Protein AF-A0A075KD40-F1 (afdb_monomer)

Mean predicted aligned error: 9.72 Å

pLDDT: mean 84.44, std 9.21, range [42.12, 94.69]

Sequence (183 aa):
MLVIFTGIGWLSGKLMPGTSSAFYMEIPPLRLPKLSNVFHKAFIRMWWYFVEILPVFLITSFIMWCGDRYGVLSYIISQLEPIMVLLGLPIETAQPFLLGFFRRDYGAAGLYEMCATNRLSKEQLLIASTTLTLFVPCVAQVAVMIKERGVFISMLMLLTIIFLAFIGGFVLSHLLYYWSISL

Secondary structure (DSSP, 8-state):
-HHHHHHHHHHHHHHS--PPP---------PPPPHHHHHHHHHHHHHHHHHHHHHHHHHHHHHHHHHHHTTHHHHHHHHHHHHHHHTT--GGGHHHHHHHHHBHHHHHHHHHHHHHTT-S-HHHHHHHHHHHHHS--BHHHHHHHHHHH-HHHHHHHHHHHHHHHHHHHHHHHHHHHHHHTT-

Radius of gyration: 21.49 Å; Cα contacts (8 Å, |Δi|>4): 115; chains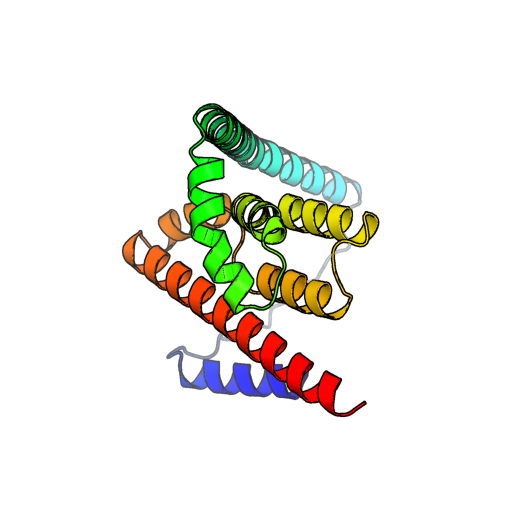: 1; bounding box: 58×42×53 Å

Solvent-accessible surface area (backbone atoms only — not comparable to full-atom values): 10078 Å² total; per-residue (Å²): 108,69,70,57,53,53,50,51,49,54,51,50,63,71,72,48,92,68,80,78,74,78,76,77,80,77,71,73,85,84,69,85,80,55,67,69,60,51,53,54,53,49,48,53,52,50,51,54,48,47,68,59,47,49,58,56,50,51,53,52,52,50,50,50,53,51,32,51,75,71,43,52,48,58,56,52,31,62,68,37,25,66,58,31,47,72,42,69,37,62,58,75,54,23,52,23,53,55,44,13,39,60,36,45,69,51,15,54,49,42,50,50,53,36,48,74,68,67,74,48,53,75,66,44,47,52,37,51,52,52,25,60,65,53,30,82,48,25,57,68,58,52,54,50,38,31,72,75,60,34,63,69,56,35,51,53,51,51,53,51,34,50,51,51,16,50,50,52,23,35,53,48,36,53,52,50,54,59,55,63,73,75,110

Structure (mmCIF, N/CA/C/O backbone):
data_AF-A0A075KD40-F1
#
_entry.id   AF-A0A075KD40-F1
#
loop_
_atom_site.group_PDB
_atom_site.id
_atom_site.type_symbol
_atom_site.label_atom_id
_atom_site.label_alt_id
_atom_site.label_comp_id
_atom_site.label_asym_id
_atom_site.label_entity_id
_atom_site.label_seq_id
_atom_site.pdbx_PDB_ins_code
_atom_site.Cartn_x
_atom_site.Cartn_y
_atom_site.Cartn_z
_atom_site.occupancy
_atom_site.B_iso_or_equiv
_atom_site.auth_seq_id
_atom_site.auth_comp_id
_atom_site.auth_asym_id
_atom_site.auth_atom_id
_atom_site.pdbx_PDB_model_num
ATOM 1 N N . MET A 1 1 ? -23.857 -9.945 -11.119 1.00 57.38 1 MET A N 1
ATOM 2 C CA . MET A 1 1 ? -23.893 -9.792 -9.645 1.00 57.38 1 MET A CA 1
ATOM 3 C C . MET A 1 1 ? -24.765 -10.834 -8.951 1.00 57.38 1 MET A C 1
ATOM 5 O O . MET A 1 1 ? -24.226 -11.530 -8.107 1.00 57.38 1 MET A O 1
ATOM 9 N N . LEU A 1 2 ? -26.047 -11.003 -9.309 1.00 74.38 2 LEU A N 1
ATOM 10 C CA . LEU A 1 2 ? -26.934 -11.991 -8.661 1.00 74.38 2 LEU A CA 1
ATOM 11 C C . LEU A 1 2 ? -26.372 -13.420 -8.671 1.00 74.38 2 LEU A C 1
ATOM 13 O O . LEU A 1 2 ? -26.219 -13.993 -7.606 1.00 74.38 2 LEU A O 1
ATOM 17 N N . VAL A 1 3 ? -25.964 -13.934 -9.838 1.00 82.00 3 VAL A N 1
ATOM 18 C CA . VAL A 1 3 ? -25.387 -15.290 -9.997 1.00 82.00 3 VAL A CA 1
ATOM 19 C C . VAL A 1 3 ? -24.147 -15.514 -9.126 1.00 82.00 3 VAL A C 1
ATOM 21 O O . VAL A 1 3 ? -23.948 -16.594 -8.581 1.00 82.00 3 VAL A O 1
ATOM 24 N N . ILE A 1 4 ? -23.322 -14.477 -8.972 1.00 79.25 4 ILE A N 1
ATOM 25 C CA . ILE A 1 4 ? -22.091 -14.539 -8.180 1.00 79.25 4 ILE A CA 1
ATOM 26 C C . ILE A 1 4 ? -22.445 -14.643 -6.693 1.00 79.25 4 ILE A C 1
ATOM 28 O O . ILE A 1 4 ? -21.910 -15.495 -5.990 1.00 79.25 4 ILE A O 1
ATOM 32 N N . PHE A 1 5 ? -23.393 -13.825 -6.225 1.00 79.38 5 PHE A N 1
ATOM 33 C CA . PHE A 1 5 ? -23.842 -13.855 -4.835 1.00 79.38 5 PHE A CA 1
ATOM 34 C C . PHE A 1 5 ? -24.579 -15.147 -4.475 1.00 79.38 5 PHE A C 1
ATOM 36 O O . PHE A 1 5 ? -24.300 -15.713 -3.420 1.00 79.38 5 PHE A O 1
ATOM 43 N N . THR A 1 6 ? -25.467 -15.661 -5.334 1.00 84.00 6 THR A N 1
ATOM 44 C CA . THR A 1 6 ? -26.130 -16.950 -5.074 1.00 84.00 6 THR A CA 1
ATOM 45 C C . THR A 1 6 ? -25.162 -18.122 -5.164 1.00 84.00 6 THR A C 1
ATOM 47 O O . THR A 1 6 ? -25.231 -19.014 -4.323 1.00 84.00 6 THR A O 1
ATOM 50 N N . GLY A 1 7 ? -24.230 -18.112 -6.120 1.00 87.94 7 GLY A N 1
ATOM 51 C CA . GLY A 1 7 ? -23.222 -19.163 -6.261 1.00 87.94 7 GLY A CA 1
ATOM 52 C C . GLY A 1 7 ? -22.290 -19.247 -5.051 1.00 87.94 7 GLY A C 1
ATOM 53 O O . GLY A 1 7 ? -22.136 -20.315 -4.459 1.00 87.94 7 GLY A O 1
ATOM 54 N N . ILE A 1 8 ? -21.718 -18.113 -4.635 1.00 83.12 8 ILE A N 1
ATOM 55 C CA . ILE A 1 8 ? -20.828 -18.048 -3.466 1.00 83.12 8 ILE A CA 1
ATOM 56 C C . ILE A 1 8 ? -21.602 -18.330 -2.175 1.00 83.12 8 ILE A C 1
ATOM 58 O O . ILE A 1 8 ? -21.098 -19.050 -1.318 1.00 83.12 8 ILE A O 1
ATOM 62 N N . GLY A 1 9 ? -22.833 -17.824 -2.042 1.00 80.62 9 GLY A N 1
ATOM 63 C CA . GLY A 1 9 ? -23.686 -18.090 -0.881 1.00 80.62 9 GLY A CA 1
ATOM 64 C C . GLY A 1 9 ? -24.019 -19.575 -0.722 1.00 80.62 9 GLY A C 1
ATOM 65 O O . GLY A 1 9 ? -23.903 -20.119 0.375 1.00 80.62 9 GLY A O 1
ATOM 66 N N . TRP A 1 10 ? -24.355 -20.257 -1.821 1.00 84.56 10 TRP A N 1
ATOM 67 C CA . TRP A 1 10 ? -24.615 -21.698 -1.817 1.00 84.56 10 TRP A CA 1
ATOM 68 C C . TRP A 1 10 ? -23.360 -22.511 -1.483 1.00 84.56 10 TRP A C 1
ATOM 70 O O . TRP A 1 10 ? -23.408 -23.424 -0.658 1.00 84.56 10 TRP A O 1
ATOM 80 N N . LEU A 1 11 ? -22.220 -22.148 -2.078 1.00 83.94 11 LEU A N 1
ATOM 81 C CA . LEU A 1 11 ? -20.950 -22.824 -1.833 1.00 83.94 11 LEU A CA 1
ATOM 82 C C . LEU A 1 11 ? -20.490 -22.637 -0.378 1.00 83.94 11 LEU A C 1
ATOM 84 O O . LEU A 1 11 ? -20.117 -23.602 0.285 1.00 83.94 11 LEU A O 1
ATOM 88 N N . SER A 1 12 ? -20.588 -21.415 0.148 1.00 77.31 12 SER A N 1
ATOM 89 C CA . SER A 1 12 ? -20.237 -21.087 1.531 1.00 77.31 12 SER A CA 1
ATOM 90 C C . SER A 1 12 ? -21.127 -21.817 2.541 1.00 77.31 12 SER A C 1
ATOM 92 O O . SER A 1 12 ? -20.602 -22.364 3.509 1.00 77.31 12 SER A O 1
ATOM 94 N N . GLY A 1 13 ? -22.435 -21.921 2.280 1.00 78.75 13 GLY A N 1
ATOM 95 C CA . GLY A 1 13 ? -23.365 -22.683 3.122 1.00 78.75 13 GLY A CA 1
ATOM 96 C C . GLY A 1 13 ? -23.111 -24.194 3.130 1.00 78.75 13 GLY A C 1
ATOM 97 O O . GLY A 1 13 ? -23.487 -24.869 4.082 1.00 78.75 13 GLY A O 1
ATOM 98 N N . LYS A 1 14 ? -22.452 -24.734 2.096 1.00 78.31 14 LYS A N 1
ATOM 99 C CA . LYS A 1 14 ? -22.084 -26.156 2.021 1.00 78.31 14 LYS A CA 1
ATOM 100 C C . LYS A 1 14 ? -20.712 -26.458 2.635 1.00 78.31 14 LYS A C 1
ATOM 102 O O . LYS A 1 14 ? -20.506 -27.565 3.122 1.00 78.31 14 LYS A O 1
ATOM 107 N N . LEU A 1 15 ? -19.784 -25.497 2.600 1.00 81.88 15 LEU A N 1
ATOM 108 C CA . LEU A 1 15 ? -18.426 -25.630 3.147 1.00 81.88 15 LEU A CA 1
ATOM 109 C C . LEU A 1 15 ? -18.322 -25.282 4.638 1.00 81.88 15 LEU A C 1
ATOM 111 O O . LEU A 1 15 ? -17.468 -25.844 5.320 1.00 81.88 15 LEU A O 1
ATOM 115 N N . MET A 1 16 ? -19.151 -24.369 5.154 1.00 69.44 16 MET A N 1
ATOM 116 C CA . MET A 1 16 ? -19.153 -24.021 6.578 1.00 69.44 16 MET A CA 1
ATOM 117 C C . MET A 1 16 ? -20.176 -24.874 7.343 1.00 69.44 16 MET A C 1
ATOM 119 O O . MET A 1 16 ? -21.376 -24.700 7.132 1.00 69.44 16 MET A O 1
ATOM 123 N N . PRO A 1 17 ? -19.751 -25.759 8.265 1.00 55.03 17 PRO A N 1
ATOM 124 C CA . PRO A 1 17 ? -20.676 -26.434 9.163 1.00 55.03 17 PRO A CA 1
ATOM 125 C C . PRO A 1 17 ? -21.221 -25.413 10.170 1.00 55.03 17 PRO A C 1
ATOM 127 O O . PRO A 1 17 ? -20.513 -24.957 11.065 1.00 55.03 17 PRO A O 1
ATOM 130 N N . GLY A 1 18 ? -22.482 -25.025 10.005 1.00 64.31 18 GLY A N 1
ATOM 131 C CA . GLY A 1 18 ? -23.182 -24.120 10.909 1.00 64.31 18 GLY A CA 1
ATOM 132 C C . GLY A 1 18 ? -24.689 -24.287 10.767 1.00 64.31 18 GLY A C 1
ATOM 133 O O . GLY A 1 18 ? -25.210 -24.383 9.658 1.00 64.31 18 GLY A O 1
ATOM 134 N N . THR A 1 19 ? -25.405 -24.341 11.887 1.00 64.25 19 THR A N 1
ATOM 135 C CA . THR A 1 19 ? -26.870 -24.296 11.882 1.00 64.25 19 THR A CA 1
ATOM 136 C C . THR A 1 19 ? -27.318 -22.946 11.336 1.00 64.25 19 THR A C 1
ATOM 138 O O . THR A 1 19 ? -26.801 -21.913 11.770 1.00 64.25 19 THR A O 1
ATOM 141 N N . SER A 1 20 ? -28.281 -22.938 10.412 1.00 62.12 20 SER A N 1
ATOM 142 C CA . SER A 1 20 ? -28.941 -21.711 9.964 1.00 62.12 20 SER A CA 1
ATOM 143 C C . SER A 1 20 ? -29.350 -20.889 11.185 1.00 62.12 20 SER A C 1
ATOM 145 O O . SER A 1 20 ? -30.056 -21.400 12.056 1.00 62.12 20 SER A O 1
ATOM 147 N N . SER A 1 21 ? -28.863 -19.647 11.266 1.00 59.81 21 SER A N 1
ATOM 148 C CA . SER A 1 21 ? -29.250 -18.699 12.311 1.00 59.81 21 SER A CA 1
ATOM 149 C C . SER A 1 21 ? -30.773 -18.711 12.427 1.00 59.81 21 SER A C 1
ATOM 151 O O . SER A 1 21 ? -31.467 -18.481 11.436 1.00 59.81 21 SER A O 1
ATOM 153 N N . ALA A 1 22 ? -31.288 -19.013 13.624 1.00 61.69 22 ALA A N 1
ATOM 154 C CA . ALA A 1 22 ? -32.678 -18.737 13.938 1.00 61.69 22 ALA A CA 1
ATOM 155 C C . ALA A 1 22 ? -32.858 -17.237 13.715 1.00 61.69 22 ALA A C 1
ATOM 157 O O . ALA A 1 22 ? -32.274 -16.423 14.433 1.00 61.69 22 ALA A O 1
ATOM 158 N N . PHE A 1 23 ? -33.560 -16.883 12.642 1.00 59.22 23 PHE A N 1
ATOM 159 C CA . PHE A 1 23 ? -33.839 -15.501 12.314 1.00 59.22 23 PHE A CA 1
ATOM 160 C C . PHE A 1 23 ? -34.739 -14.993 13.437 1.00 59.22 23 PHE A C 1
ATOM 162 O O . PHE A 1 23 ? -35.926 -15.311 13.483 1.00 59.22 23 PHE A O 1
ATOM 169 N N . TYR A 1 24 ? -34.152 -14.286 14.403 1.00 56.94 24 TYR A N 1
ATOM 170 C CA . TYR A 1 24 ? -34.900 -13.605 15.448 1.00 56.94 24 TYR A CA 1
ATOM 171 C C . TYR A 1 24 ? -35.691 -12.493 14.755 1.00 56.94 24 TYR A C 1
ATOM 173 O O . TYR A 1 24 ? -35.207 -11.384 14.551 1.00 56.94 24 TYR A O 1
ATOM 181 N N . MET A 1 25 ? -36.903 -12.843 14.321 1.00 68.75 25 MET A N 1
ATOM 182 C CA . MET A 1 25 ? -37.849 -11.993 13.595 1.00 68.75 25 MET A CA 1
ATOM 183 C C . MET A 1 25 ? -38.548 -10.985 14.526 1.00 68.75 25 MET A C 1
ATOM 185 O O . MET A 1 25 ? -39.501 -10.321 14.137 1.00 68.75 25 MET A O 1
ATOM 189 N N . GLU A 1 26 ? -38.074 -10.848 15.760 1.00 67.56 26 GLU A N 1
ATOM 190 C CA . GLU A 1 26 ? -38.494 -9.822 16.708 1.00 67.56 26 GLU A CA 1
ATOM 191 C C . GLU A 1 26 ? -37.684 -8.549 16.414 1.00 67.56 26 GLU A C 1
ATOM 193 O O . GLU A 1 26 ? -36.769 -8.183 17.153 1.00 67.56 26 GLU A O 1
ATOM 198 N N . ILE A 1 27 ? -37.947 -7.892 15.278 1.00 70.88 27 ILE A N 1
ATOM 199 C CA . ILE A 1 27 ? -37.354 -6.577 15.002 1.00 70.88 27 ILE A CA 1
ATOM 200 C C . ILE A 1 27 ? -38.044 -5.572 15.934 1.00 70.88 27 ILE A C 1
ATOM 202 O O . ILE A 1 27 ? -39.245 -5.331 15.780 1.00 70.88 27 ILE A O 1
ATOM 206 N N . PRO A 1 28 ? -37.329 -4.960 16.898 1.00 72.00 28 PRO A N 1
ATOM 207 C CA . PRO A 1 28 ? -37.929 -3.955 17.760 1.00 72.00 28 PRO A CA 1
ATOM 208 C C . PRO A 1 28 ? -38.390 -2.762 16.908 1.00 72.00 28 PRO A C 1
ATOM 210 O O . PRO A 1 28 ? -37.720 -2.410 15.932 1.00 72.00 28 PRO A O 1
ATOM 213 N N . PRO A 1 29 ? -39.507 -2.100 17.259 1.00 75.44 29 PRO A N 1
ATOM 214 C CA . PRO A 1 29 ? -40.032 -0.990 16.473 1.00 75.44 29 PRO A CA 1
ATOM 215 C C . PRO A 1 29 ? -38.979 0.121 16.338 1.00 75.44 29 PRO A C 1
ATOM 217 O O . PRO A 1 29 ? -38.566 0.726 17.334 1.00 75.44 29 PRO A O 1
ATOM 220 N N . LEU A 1 30 ? -38.543 0.398 15.102 1.00 73.00 30 LEU A N 1
ATOM 221 C CA . LEU A 1 30 ? -37.615 1.489 14.804 1.00 73.00 30 LEU A CA 1
ATOM 222 C C . LEU A 1 30 ? -38.305 2.832 15.074 1.00 73.00 30 LEU A C 1
ATOM 224 O O . LEU A 1 30 ? -39.119 3.312 14.290 1.00 73.00 30 LEU A O 1
ATOM 228 N N . ARG A 1 31 ? -37.973 3.453 16.206 1.00 81.69 31 ARG A N 1
ATOM 229 C CA . ARG A 1 31 ? -38.401 4.819 16.535 1.00 81.69 31 ARG A CA 1
ATOM 230 C C . ARG A 1 31 ? -37.576 5.825 15.732 1.00 81.69 31 ARG A C 1
ATOM 232 O O . ARG A 1 31 ? -36.365 5.652 15.592 1.00 81.69 31 ARG A O 1
ATOM 239 N N . LEU A 1 32 ? -38.213 6.901 15.264 1.00 81.75 32 LEU A N 1
ATOM 240 C CA . LEU A 1 32 ? -37.518 7.984 14.564 1.00 81.75 32 LEU A CA 1
ATOM 241 C C . LEU A 1 32 ? -36.408 8.574 15.457 1.00 81.75 32 LEU A C 1
ATOM 243 O O . LEU A 1 32 ? -36.664 8.916 16.620 1.00 81.75 32 LEU A O 1
ATOM 247 N N . PRO A 1 33 ? -35.167 8.679 14.953 1.00 82.69 33 PRO A N 1
ATOM 248 C CA . PRO A 1 33 ? -34.049 9.144 15.754 1.00 82.69 33 PRO A CA 1
ATOM 249 C C . PRO A 1 33 ? -34.156 10.652 16.013 1.00 82.69 33 PRO A C 1
ATOM 251 O O . PRO A 1 33 ? -34.370 11.447 15.102 1.00 82.69 33 PRO A O 1
ATOM 254 N N . LYS A 1 34 ? -33.950 11.070 17.266 1.00 89.62 34 LYS A N 1
ATOM 255 C CA . LYS A 1 34 ? -33.805 12.493 17.610 1.00 89.62 34 LYS A CA 1
ATOM 256 C C . LYS A 1 34 ? -32.498 13.028 17.017 1.00 89.62 34 LYS A C 1
ATOM 258 O O . LYS A 1 34 ? -31.442 12.472 17.317 1.00 89.62 34 LYS A O 1
ATOM 263 N N . LEU A 1 35 ? -32.553 14.127 16.257 1.00 90.25 35 LEU A N 1
ATOM 264 C CA . LEU A 1 35 ? -31.383 14.750 15.610 1.00 90.25 35 LEU A CA 1
ATOM 265 C C . LEU A 1 35 ? -30.222 14.994 16.588 1.00 90.25 35 LEU A C 1
ATOM 267 O O . LEU A 1 35 ? -29.088 14.628 16.295 1.00 90.25 35 LEU A O 1
ATOM 271 N N . SER A 1 36 ? -30.510 15.50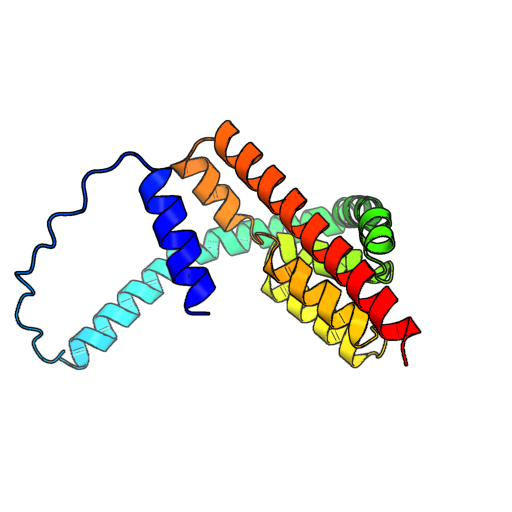8 17.788 1.00 89.06 36 SER A N 1
ATOM 272 C CA . SER A 1 36 ? -29.497 15.728 18.835 1.00 89.06 36 SER A CA 1
ATOM 273 C C . SER A 1 36 ? -28.747 14.442 19.218 1.00 89.06 36 SER A C 1
ATOM 275 O O . SER A 1 36 ? -27.518 14.428 19.292 1.00 89.06 36 SER A O 1
ATOM 277 N N . ASN A 1 37 ? -29.457 13.315 19.348 1.00 89.31 37 ASN A N 1
ATOM 278 C CA . ASN A 1 37 ? -28.827 12.029 19.647 1.00 89.31 37 ASN A CA 1
ATOM 279 C C . ASN A 1 37 ? -27.980 11.516 18.480 1.00 89.31 37 ASN A C 1
ATOM 281 O O . ASN A 1 37 ? -26.980 10.845 18.725 1.00 89.31 37 ASN A O 1
ATOM 285 N N . VAL A 1 38 ? -28.371 11.795 17.234 1.00 91.25 38 VAL A N 1
ATOM 286 C CA . VAL A 1 38 ? -27.584 11.414 16.053 1.00 91.25 38 VAL A CA 1
ATOM 287 C C . VAL A 1 38 ? -26.258 12.163 16.057 1.00 91.25 38 VAL A C 1
ATOM 289 O O . VAL A 1 38 ? -25.217 11.516 16.002 1.00 91.25 38 VAL A O 1
ATOM 292 N N . PHE A 1 39 ? -26.282 13.490 16.215 1.00 94.19 39 PHE A N 1
ATOM 293 C CA . PHE A 1 39 ? -25.063 14.300 16.269 1.00 94.19 39 PHE A CA 1
ATOM 294 C C . PHE A 1 39 ? -24.166 13.912 17.443 1.00 94.19 39 PHE A C 1
ATOM 296 O O . PHE A 1 39 ? -22.979 13.672 17.245 1.00 94.19 39 PHE A O 1
ATOM 303 N N . HIS A 1 40 ? -24.724 13.764 18.645 1.00 93.56 40 HIS A N 1
ATOM 304 C CA . HIS A 1 40 ? -23.943 13.399 19.825 1.00 93.56 40 HIS A CA 1
ATOM 305 C C . HIS A 1 40 ? -23.303 12.007 19.690 1.00 93.56 40 HIS A C 1
ATOM 307 O O . HIS A 1 40 ? -22.116 11.831 19.962 1.00 93.56 40 HIS A O 1
ATOM 313 N N . LYS A 1 41 ? -24.059 11.006 19.214 1.00 91.19 41 LYS A N 1
ATOM 314 C CA . LYS A 1 41 ? -23.520 9.655 18.991 1.00 91.19 41 LYS A CA 1
ATOM 315 C C . LYS A 1 41 ? -22.506 9.617 17.850 1.00 91.19 41 LYS A C 1
ATOM 317 O O . LYS A 1 41 ? -21.512 8.905 17.969 1.00 91.19 41 LYS A O 1
ATOM 322 N N . ALA A 1 42 ? -22.743 10.360 16.769 1.00 92.56 42 ALA A N 1
ATOM 323 C CA . ALA A 1 42 ? -21.801 10.472 15.662 1.00 92.56 42 ALA A CA 1
ATOM 324 C C . ALA A 1 42 ? -20.490 11.116 16.125 1.00 92.56 42 ALA A C 1
ATOM 326 O O . ALA A 1 42 ? -19.423 10.581 15.840 1.00 92.56 42 ALA A O 1
ATOM 327 N N . PHE A 1 43 ? -20.573 12.197 16.905 1.00 94.12 43 PHE A N 1
ATOM 328 C CA . PHE A 1 43 ? -19.408 12.899 17.429 1.00 94.12 43 PHE A CA 1
ATOM 329 C C . PHE A 1 43 ? -18.589 12.023 18.379 1.00 94.12 43 PHE A C 1
ATOM 331 O O . PHE A 1 43 ? -17.388 11.878 18.184 1.00 94.12 43 PHE A O 1
ATOM 338 N N . ILE A 1 44 ? -19.230 11.363 19.350 1.00 94.69 44 ILE A N 1
ATOM 339 C CA . ILE A 1 44 ? -18.533 10.453 20.273 1.00 94.69 44 ILE A CA 1
ATOM 340 C C . ILE A 1 44 ? -17.853 9.314 19.514 1.00 94.69 44 ILE A C 1
ATOM 342 O O . ILE A 1 44 ? -16.697 9.000 19.785 1.00 94.69 44 ILE A O 1
ATOM 346 N N . ARG A 1 45 ? -18.546 8.699 18.547 1.00 91.50 45 ARG A N 1
ATOM 347 C CA . ARG A 1 45 ? -17.965 7.619 17.739 1.00 91.50 45 ARG A CA 1
ATOM 348 C C . ARG A 1 45 ? -16.769 8.113 16.923 1.00 91.50 45 ARG A C 1
ATOM 350 O O . ARG A 1 45 ? -15.763 7.417 16.855 1.00 91.50 45 ARG A O 1
ATOM 357 N N . MET A 1 46 ? -16.871 9.303 16.333 1.00 93.06 46 MET A N 1
ATOM 358 C CA . MET A 1 46 ? -15.784 9.918 15.573 1.00 93.06 46 MET A CA 1
ATOM 359 C C . MET A 1 46 ? -14.591 10.247 16.474 1.00 93.06 46 MET A C 1
ATOM 361 O O . MET A 1 46 ? -13.462 9.943 16.109 1.00 93.06 46 MET A O 1
ATOM 365 N N . TRP A 1 47 ? -14.828 10.796 17.666 1.00 93.56 47 TRP A N 1
ATOM 366 C CA . TRP A 1 47 ? -13.775 11.100 18.633 1.00 93.56 47 TRP A CA 1
ATOM 367 C C . TRP A 1 47 ? -13.008 9.847 19.061 1.00 93.56 47 TRP A C 1
ATOM 369 O O . TRP A 1 47 ? -11.784 9.822 18.971 1.00 93.56 47 TRP A O 1
ATOM 379 N N . TRP A 1 48 ? -13.716 8.781 19.452 1.00 91.69 48 TRP A N 1
ATOM 380 C CA . TRP A 1 48 ? -13.084 7.504 19.800 1.00 91.69 48 TRP A CA 1
ATOM 381 C C . TRP A 1 48 ? -12.287 6.915 18.635 1.00 91.69 48 TRP A C 1
ATOM 383 O O . TRP A 1 48 ? -11.165 6.461 18.840 1.00 91.69 48 TRP A O 1
ATOM 393 N N . TYR A 1 49 ? -12.819 7.001 17.412 1.00 88.44 49 TYR A N 1
ATOM 394 C CA . TYR A 1 49 ? -12.092 6.587 16.213 1.00 88.44 49 TYR A CA 1
ATOM 395 C C . TYR A 1 49 ? -10.796 7.384 16.023 1.00 88.44 49 TYR A C 1
ATOM 397 O O . TYR A 1 49 ? -9.755 6.794 15.759 1.00 88.44 49 TYR A O 1
ATOM 405 N N . PHE A 1 50 ? -10.830 8.709 16.195 1.00 90.81 50 PHE A N 1
ATOM 406 C CA . PHE A 1 50 ? -9.630 9.542 16.098 1.00 90.81 50 PHE A CA 1
ATOM 407 C C . PHE A 1 50 ? -8.593 9.178 17.162 1.00 90.81 50 PHE A C 1
ATOM 409 O O . PHE A 1 50 ? -7.424 9.022 16.828 1.00 90.81 50 PHE A O 1
ATOM 416 N N . VAL A 1 51 ? -9.009 8.995 18.417 1.00 91.94 51 VAL A N 1
ATOM 417 C CA . VAL A 1 51 ? -8.101 8.625 19.515 1.00 91.94 51 VAL A CA 1
ATOM 418 C C . VAL A 1 51 ? -7.427 7.272 19.267 1.00 91.94 51 VAL A C 1
ATOM 420 O O . VAL A 1 51 ? -6.268 7.104 19.633 1.00 91.94 51 VAL A O 1
ATOM 423 N N . GLU A 1 52 ? -8.108 6.325 18.619 1.00 85.69 52 GLU A N 1
ATOM 424 C CA . GLU A 1 52 ? -7.555 5.001 18.317 1.00 85.69 52 GLU A CA 1
ATOM 425 C C . GLU A 1 52 ? -6.718 4.974 17.024 1.00 85.69 52 GLU A C 1
ATOM 427 O O . GLU A 1 52 ? -5.631 4.395 16.998 1.00 85.69 52 GLU A O 1
ATOM 432 N N . ILE A 1 53 ? -7.173 5.630 15.951 1.00 83.94 53 ILE A N 1
ATOM 433 C CA . ILE A 1 53 ? -6.523 5.560 14.632 1.00 83.94 53 ILE A CA 1
ATOM 434 C C . ILE A 1 53 ? -5.307 6.489 14.520 1.00 83.94 53 ILE A C 1
ATOM 436 O O . ILE A 1 53 ? -4.321 6.146 13.868 1.00 83.94 53 ILE A O 1
ATOM 440 N N . LEU A 1 54 ? -5.361 7.670 15.145 1.00 88.69 54 LEU A N 1
ATOM 441 C CA . LEU A 1 54 ? -4.320 8.693 15.059 1.00 88.69 54 LEU A CA 1
ATOM 442 C C . LEU A 1 54 ? -2.964 8.206 15.604 1.00 88.69 54 LEU A C 1
ATOM 444 O O . LEU A 1 54 ? -1.969 8.416 14.905 1.00 88.69 54 LEU A O 1
ATOM 448 N N . PRO A 1 55 ? -2.862 7.511 16.758 1.00 87.56 55 PRO A N 1
ATOM 449 C CA . PRO A 1 55 ? -1.578 6.982 17.218 1.00 87.56 55 PRO A CA 1
ATOM 450 C C . PRO A 1 55 ? -1.011 5.921 16.269 1.00 87.56 55 PRO A C 1
ATOM 452 O O . PRO A 1 55 ? 0.173 5.972 15.940 1.00 87.56 55 PRO A O 1
ATOM 455 N N . VAL A 1 56 ? -1.844 5.005 15.760 1.00 84.88 56 VAL A N 1
ATOM 456 C CA . VAL A 1 56 ? -1.412 3.993 14.777 1.00 84.88 56 VAL A CA 1
ATOM 457 C C . VAL A 1 56 ? -0.895 4.668 13.505 1.00 84.88 56 VAL A C 1
ATOM 459 O O . VAL A 1 56 ? 0.137 4.271 12.956 1.00 84.88 56 VAL A O 1
ATOM 462 N N . PHE A 1 57 ? -1.577 5.722 13.057 1.00 84.69 57 PHE A N 1
ATOM 463 C CA . PHE A 1 57 ? -1.203 6.478 11.870 1.00 84.69 57 PHE A CA 1
ATOM 464 C C . PHE A 1 57 ? 0.121 7.237 12.039 1.00 84.69 57 PHE A C 1
ATOM 466 O O . PHE A 1 57 ? 0.973 7.167 11.150 1.00 84.69 57 PHE A O 1
ATOM 473 N N . LEU A 1 58 ? 0.332 7.912 13.175 1.00 90.00 58 LEU A N 1
ATOM 474 C CA . LEU A 1 58 ? 1.592 8.601 13.475 1.00 90.00 58 LEU A CA 1
ATOM 475 C C . LEU A 1 58 ? 2.768 7.625 13.544 1.00 90.00 58 LEU A C 1
ATOM 477 O O . LEU A 1 58 ? 3.803 7.882 12.934 1.00 90.00 58 LEU A O 1
ATOM 481 N N . ILE A 1 59 ? 2.597 6.489 14.225 1.00 89.62 59 ILE A N 1
ATOM 482 C CA . ILE A 1 59 ? 3.638 5.458 14.336 1.00 89.62 59 ILE A CA 1
ATOM 483 C C . ILE A 1 59 ? 3.994 4.908 12.952 1.00 89.62 59 ILE A C 1
ATOM 485 O O . ILE A 1 59 ? 5.167 4.854 12.592 1.00 89.62 59 ILE A O 1
ATOM 489 N N . THR A 1 60 ? 2.990 4.551 12.147 1.00 84.75 60 THR A N 1
ATOM 490 C CA . THR A 1 60 ? 3.211 4.022 10.790 1.00 84.75 60 THR A CA 1
ATOM 491 C C . THR A 1 60 ? 3.916 5.048 9.900 1.00 84.75 60 THR A C 1
ATOM 493 O O . THR A 1 60 ? 4.853 4.699 9.185 1.00 84.75 60 THR A O 1
ATOM 496 N N . SER A 1 61 ? 3.513 6.321 9.976 1.00 88.31 61 SER A N 1
ATOM 497 C CA . SER A 1 61 ? 4.126 7.405 9.197 1.00 88.31 61 SER A CA 1
ATOM 498 C C . SER A 1 61 ? 5.576 7.658 9.613 1.00 88.31 61 SER A C 1
ATOM 500 O O . SER A 1 61 ? 6.438 7.841 8.759 1.00 88.31 61 SER A O 1
ATOM 502 N N . PHE A 1 62 ? 5.867 7.615 10.916 1.00 91.25 62 PHE A N 1
ATOM 503 C CA . PHE A 1 62 ? 7.228 7.741 11.432 1.00 91.25 62 PHE A CA 1
ATOM 504 C C . PHE A 1 62 ? 8.121 6.579 10.972 1.00 91.25 62 PHE A C 1
ATOM 506 O O . PHE A 1 62 ? 9.238 6.806 10.516 1.00 91.25 62 PHE A O 1
ATOM 513 N N . ILE A 1 63 ? 7.611 5.342 11.009 1.00 89.06 63 ILE A N 1
ATOM 514 C CA . ILE A 1 63 ? 8.317 4.158 10.493 1.00 89.06 63 ILE A CA 1
ATOM 515 C C . ILE A 1 63 ? 8.598 4.296 8.993 1.00 89.06 63 ILE A C 1
ATOM 517 O O . ILE A 1 63 ? 9.716 4.016 8.565 1.00 89.06 63 ILE A O 1
ATOM 521 N N . MET A 1 64 ? 7.621 4.750 8.201 1.00 87.12 64 MET A N 1
ATOM 522 C CA . MET A 1 64 ? 7.816 5.018 6.772 1.00 87.12 64 MET A CA 1
ATOM 523 C C . MET A 1 64 ? 8.902 6.066 6.532 1.00 87.12 64 MET A C 1
ATOM 525 O O . MET A 1 64 ? 9.791 5.832 5.719 1.00 87.12 64 MET A O 1
ATOM 529 N N . TRP A 1 65 ? 8.870 7.183 7.263 1.00 91.00 65 TRP A N 1
ATOM 530 C CA . TRP A 1 65 ? 9.879 8.237 7.153 1.00 91.00 65 TRP A CA 1
ATOM 531 C C . TRP A 1 65 ? 11.285 7.731 7.499 1.00 91.00 65 TRP A C 1
ATOM 533 O O . TRP A 1 65 ? 12.235 7.985 6.758 1.00 91.00 65 TRP A O 1
ATOM 543 N N . CYS A 1 66 ? 11.427 6.957 8.578 1.00 92.50 66 CYS A N 1
ATOM 544 C CA . CYS A 1 66 ? 12.698 6.315 8.904 1.00 92.50 66 CYS A CA 1
ATOM 545 C C . CYS A 1 66 ? 13.137 5.352 7.790 1.00 92.50 66 CYS A C 1
ATOM 547 O O . CYS A 1 66 ? 14.276 5.419 7.339 1.00 92.50 66 CYS A O 1
ATOM 549 N N . GLY A 1 67 ? 12.247 4.471 7.324 1.00 88.44 67 GLY A N 1
ATOM 550 C CA . GLY A 1 67 ? 12.549 3.490 6.276 1.00 88.44 67 GLY A CA 1
ATOM 551 C C . GLY A 1 67 ? 12.984 4.123 4.952 1.00 88.44 67 GLY A C 1
ATOM 552 O O . GLY A 1 67 ? 13.887 3.600 4.298 1.00 88.44 67 GLY A O 1
ATOM 553 N N . ASP A 1 68 ? 12.392 5.260 4.592 1.00 88.88 68 ASP A N 1
ATOM 554 C CA . ASP A 1 68 ? 12.804 6.079 3.451 1.00 88.88 68 ASP A CA 1
ATOM 555 C C . ASP A 1 68 ? 14.198 6.687 3.679 1.00 88.88 68 ASP A C 1
ATOM 557 O O . ASP A 1 68 ? 15.095 6.538 2.849 1.00 88.88 68 ASP A O 1
ATOM 561 N N . ARG A 1 69 ? 14.449 7.259 4.867 1.00 92.19 69 ARG A N 1
ATOM 562 C CA . ARG A 1 69 ? 15.744 7.872 5.202 1.00 92.19 69 ARG A CA 1
ATOM 563 C C . ARG A 1 69 ? 16.909 6.880 5.222 1.00 92.19 69 ARG A C 1
ATOM 565 O O . ARG A 1 69 ? 18.019 7.252 4.847 1.00 92.19 69 ARG A O 1
ATOM 572 N N . TYR A 1 70 ? 16.670 5.645 5.660 1.00 92.00 70 TYR A N 1
ATOM 573 C CA . TYR A 1 70 ? 17.669 4.570 5.663 1.00 92.00 70 TYR A CA 1
ATOM 574 C C . TYR A 1 70 ? 17.788 3.842 4.310 1.00 92.00 70 TYR A C 1
ATOM 576 O O . TYR A 1 70 ? 18.619 2.946 4.184 1.00 92.00 70 TYR A O 1
ATOM 584 N N . GLY A 1 71 ? 16.973 4.187 3.305 1.00 89.19 71 GLY A N 1
ATOM 585 C CA . GLY A 1 71 ? 16.978 3.535 1.988 1.00 89.19 71 GLY A CA 1
ATOM 586 C C . GLY A 1 71 ? 16.385 2.120 1.972 1.00 89.19 71 GLY A C 1
ATOM 587 O O . GLY A 1 71 ? 16.437 1.439 0.948 1.00 89.19 71 GLY A O 1
ATOM 588 N N . VAL A 1 72 ? 15.789 1.674 3.083 1.00 89.06 72 VAL A N 1
ATOM 589 C CA . VAL A 1 72 ? 15.119 0.368 3.187 1.00 89.06 72 VAL A CA 1
ATOM 590 C C . VAL A 1 72 ? 13.918 0.325 2.251 1.00 89.06 72 VAL A C 1
ATOM 592 O O . VAL A 1 72 ? 13.686 -0.688 1.595 1.00 89.06 72 VAL A O 1
ATOM 595 N N . LEU A 1 73 ? 13.179 1.435 2.149 1.00 86.25 73 LEU A N 1
ATOM 596 C CA . LEU A 1 73 ? 12.035 1.528 1.248 1.00 86.25 73 LEU A CA 1
ATOM 597 C C . LEU A 1 73 ? 12.471 1.329 -0.209 1.00 86.25 73 LEU A C 1
ATOM 599 O O . LEU A 1 73 ? 11.895 0.496 -0.899 1.00 86.25 73 LEU A O 1
ATOM 603 N N . SER A 1 74 ? 13.539 2.002 -0.641 1.00 87.81 74 SER A N 1
ATOM 604 C CA . SER A 1 74 ? 14.100 1.868 -1.992 1.00 87.81 74 SER A CA 1
ATOM 605 C C . SER A 1 74 ? 14.594 0.452 -2.289 1.00 87.81 74 SER A C 1
ATOM 607 O O . SER A 1 74 ? 14.381 -0.050 -3.388 1.00 87.81 74 SER A O 1
ATOM 609 N N . TYR A 1 75 ? 15.200 -0.219 -1.304 1.00 91.12 75 TYR A N 1
ATOM 610 C CA . TYR A 1 75 ? 15.599 -1.621 -1.437 1.00 91.12 75 TYR A CA 1
ATOM 611 C C . TYR A 1 75 ? 14.396 -2.555 -1.610 1.00 91.12 75 TYR A C 1
ATOM 613 O O . TYR A 1 75 ? 14.447 -3.502 -2.386 1.00 91.12 75 TYR A O 1
ATOM 621 N N . ILE A 1 76 ? 13.292 -2.302 -0.905 1.00 89.81 76 ILE A N 1
ATOM 622 C CA . ILE A 1 76 ? 12.071 -3.090 -1.085 1.00 89.81 76 ILE A CA 1
ATOM 623 C C . ILE A 1 76 ? 11.463 -2.799 -2.462 1.00 89.81 76 ILE A C 1
ATOM 625 O O . ILE A 1 76 ? 11.079 -3.737 -3.151 1.00 89.81 76 ILE A O 1
ATOM 629 N N . ILE A 1 77 ? 11.422 -1.532 -2.895 1.00 90.00 77 ILE A N 1
ATOM 630 C CA . ILE A 1 77 ? 10.917 -1.149 -4.224 1.00 90.00 77 ILE A CA 1
ATOM 631 C C . ILE A 1 77 ? 11.659 -1.917 -5.318 1.00 90.00 77 ILE A C 1
ATOM 633 O O . ILE A 1 77 ? 10.990 -2.540 -6.137 1.00 90.00 77 ILE A O 1
ATOM 637 N N . SER A 1 78 ? 12.997 -1.964 -5.284 1.00 89.12 78 SER A N 1
ATOM 638 C CA . SER A 1 78 ? 13.785 -2.666 -6.309 1.00 89.12 78 SER A CA 1
ATOM 639 C C . SER A 1 78 ? 13.504 -4.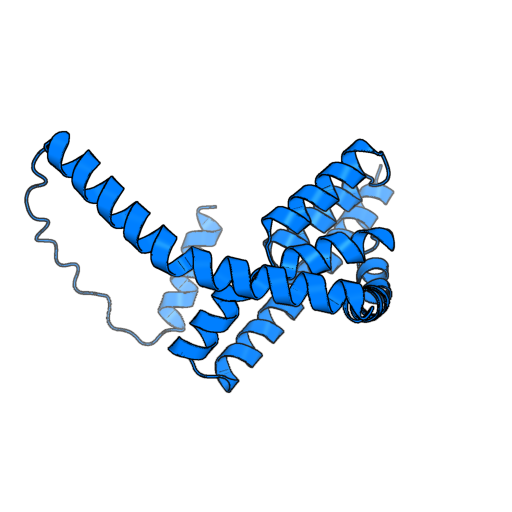172 -6.367 1.00 89.12 78 SER A C 1
ATOM 641 O O . SER A 1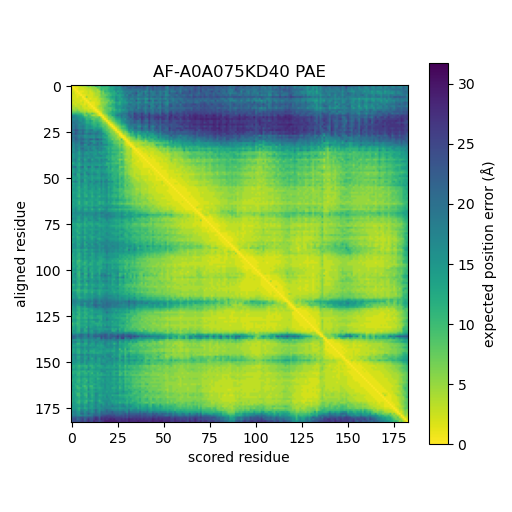 78 ? 13.542 -4.772 -7.437 1.00 89.12 78 SER A O 1
ATOM 643 N N . GLN A 1 79 ? 13.135 -4.787 -5.240 1.00 90.88 79 GLN A N 1
ATOM 644 C CA . GLN A 1 79 ? 12.702 -6.187 -5.201 1.00 90.88 79 GLN A CA 1
ATOM 645 C C . GLN A 1 79 ? 11.277 -6.392 -5.745 1.00 90.88 79 GLN A C 1
ATOM 647 O O . GLN A 1 79 ? 10.947 -7.488 -6.201 1.00 90.88 79 GLN A O 1
ATOM 652 N N . LEU A 1 80 ? 10.423 -5.361 -5.720 1.00 87.44 80 LEU A N 1
ATOM 653 C CA . LEU A 1 80 ? 9.091 -5.393 -6.336 1.00 87.44 80 LEU A CA 1
ATOM 654 C C . LEU A 1 80 ? 9.112 -5.075 -7.839 1.00 87.44 80 LEU A C 1
ATOM 656 O O . LEU A 1 80 ? 8.178 -5.458 -8.539 1.00 87.44 80 LEU A O 1
ATOM 660 N N . GLU A 1 81 ? 10.148 -4.422 -8.363 1.00 89.38 81 GLU A N 1
ATOM 661 C CA . GLU A 1 81 ? 10.292 -4.143 -9.801 1.00 89.38 81 GLU A CA 1
ATOM 662 C C . GLU A 1 81 ? 10.086 -5.372 -10.710 1.00 89.38 81 GLU A C 1
ATOM 664 O O . GLU A 1 81 ? 9.257 -5.285 -11.622 1.00 89.38 81 GLU A O 1
ATOM 669 N N . PRO A 1 82 ? 10.728 -6.542 -10.482 1.00 88.12 82 PRO A N 1
ATOM 670 C CA . PRO A 1 82 ? 10.528 -7.711 -11.346 1.00 88.12 82 PRO A CA 1
ATOM 671 C C . PRO A 1 82 ? 9.086 -8.234 -11.314 1.00 88.12 82 PRO A C 1
ATOM 673 O O . PRO A 1 82 ? 8.590 -8.755 -12.312 1.00 88.12 82 PRO A O 1
ATOM 676 N N . ILE A 1 83 ? 8.393 -8.062 -10.185 1.00 88.25 83 ILE A N 1
ATOM 677 C CA . ILE A 1 83 ? 6.984 -8.438 -10.011 1.00 88.25 83 ILE A CA 1
ATOM 678 C C . ILE A 1 83 ? 6.105 -7.543 -10.897 1.00 88.25 83 ILE A C 1
ATOM 680 O O . ILE A 1 83 ? 5.223 -8.053 -11.585 1.00 88.25 83 ILE A O 1
ATOM 684 N N . MET A 1 84 ? 6.375 -6.233 -10.942 1.00 89.25 84 MET A N 1
ATOM 685 C CA . MET A 1 84 ? 5.631 -5.287 -11.789 1.00 89.25 84 MET A CA 1
ATOM 686 C C . MET A 1 84 ? 5.843 -5.556 -13.279 1.00 89.25 84 MET A C 1
ATOM 688 O O . MET A 1 84 ? 4.880 -5.542 -14.049 1.00 89.25 84 MET A O 1
ATOM 692 N N . VAL A 1 85 ? 7.078 -5.882 -13.671 1.00 87.62 85 VAL A N 1
ATOM 693 C CA . VAL A 1 85 ? 7.396 -6.274 -15.050 1.00 87.62 85 VAL A CA 1
ATOM 694 C C . VAL A 1 85 ? 6.638 -7.542 -15.445 1.00 87.62 85 VAL A C 1
ATOM 696 O O . VAL A 1 85 ? 6.111 -7.605 -16.554 1.00 87.62 85 VAL A O 1
ATOM 699 N N . LEU A 1 86 ? 6.494 -8.521 -14.541 1.00 86.25 86 LEU A N 1
ATOM 700 C CA . LEU A 1 86 ? 5.725 -9.737 -14.829 1.00 86.25 86 LEU A CA 1
ATOM 701 C C . LEU A 1 86 ? 4.231 -9.459 -15.067 1.00 86.25 86 LEU A C 1
ATOM 703 O O . LEU A 1 86 ? 3.590 -10.172 -15.835 1.00 86.25 86 LEU A O 1
ATOM 707 N N . LEU A 1 87 ? 3.671 -8.425 -14.433 1.00 84.38 87 LEU A N 1
ATOM 708 C CA . LEU A 1 87 ? 2.296 -7.985 -14.691 1.00 84.38 87 LEU A CA 1
ATOM 709 C C . LEU A 1 87 ? 2.173 -7.103 -15.951 1.00 84.38 87 LEU A C 1
ATOM 711 O O . LEU A 1 87 ? 1.056 -6.752 -16.330 1.00 84.38 87 LEU A O 1
ATOM 715 N N . GLY A 1 88 ? 3.276 -6.741 -16.614 1.00 83.12 88 GLY A N 1
ATOM 716 C CA . GLY A 1 88 ? 3.276 -5.855 -17.785 1.00 83.12 88 GLY A CA 1
ATOM 717 C C . GLY A 1 88 ? 3.171 -4.360 -17.447 1.00 83.12 88 GLY A C 1
ATOM 718 O O . GLY A 1 88 ? 2.747 -3.562 -18.289 1.00 83.12 88 GLY A O 1
ATOM 719 N N . LEU A 1 89 ? 3.529 -3.965 -16.220 1.00 85.69 89 LEU A N 1
ATOM 720 C CA . LEU A 1 89 ? 3.544 -2.566 -15.783 1.00 85.69 89 LEU A CA 1
ATOM 721 C C . LEU A 1 89 ? 4.945 -1.945 -15.868 1.00 85.69 89 LEU A C 1
ATOM 723 O O . LEU A 1 89 ? 5.946 -2.662 -15.783 1.00 85.69 89 LEU A O 1
ATOM 727 N N . PRO A 1 90 ? 5.036 -0.606 -16.002 1.00 87.06 90 PRO A N 1
ATOM 728 C CA . PRO A 1 90 ? 6.314 0.086 -15.952 1.00 87.06 90 PRO A CA 1
ATOM 729 C C . PRO A 1 90 ? 6.927 -0.011 -14.552 1.00 87.06 90 PRO A C 1
ATOM 731 O O . PRO A 1 90 ? 6.217 -0.012 -13.545 1.00 87.06 90 PRO A O 1
ATOM 734 N N . ILE A 1 91 ? 8.259 -0.047 -14.495 1.00 87.69 91 ILE A N 1
ATOM 735 C CA . ILE A 1 91 ? 9.054 -0.233 -13.268 1.00 87.69 91 ILE A CA 1
ATOM 736 C C . ILE A 1 91 ? 8.686 0.807 -12.202 1.00 87.69 91 ILE A C 1
ATOM 738 O O . ILE A 1 91 ? 8.600 0.488 -11.017 1.00 87.69 91 ILE A O 1
ATOM 742 N N . GLU A 1 92 ? 8.360 2.032 -12.625 1.00 86.94 92 GLU A N 1
ATOM 743 C CA . GLU A 1 92 ? 8.002 3.116 -11.711 1.00 86.94 92 GLU A CA 1
ATOM 744 C C . GLU A 1 92 ? 6.778 2.777 -10.840 1.00 86.94 92 GLU A C 1
ATOM 746 O O . GLU A 1 92 ? 6.691 3.238 -9.702 1.00 86.94 92 GLU A O 1
ATOM 751 N N . THR A 1 93 ? 5.863 1.915 -11.307 1.00 87.94 93 THR A N 1
ATOM 752 C CA . THR A 1 93 ? 4.663 1.519 -10.542 1.00 87.94 93 THR A CA 1
ATOM 753 C C . THR A 1 93 ? 4.962 0.721 -9.273 1.00 87.94 93 THR A C 1
ATOM 755 O O . THR A 1 93 ? 4.096 0.630 -8.400 1.00 87.94 93 THR A O 1
ATOM 758 N N . ALA A 1 94 ? 6.184 0.213 -9.092 1.00 88.94 94 ALA A N 1
ATOM 759 C CA . ALA A 1 94 ? 6.576 -0.467 -7.860 1.00 88.94 94 ALA A CA 1
ATOM 760 C C . ALA A 1 94 ? 6.446 0.447 -6.625 1.00 88.94 94 ALA A C 1
ATOM 762 O O . ALA A 1 94 ? 5.998 -0.001 -5.565 1.00 88.94 94 ALA A O 1
ATOM 763 N N . GLN A 1 95 ? 6.750 1.744 -6.768 1.00 89.81 95 GLN A N 1
ATOM 764 C CA . GLN A 1 95 ? 6.635 2.721 -5.683 1.00 89.81 95 GLN A CA 1
ATOM 765 C C . GLN A 1 95 ? 5.181 2.908 -5.201 1.00 89.81 95 GLN A C 1
ATOM 767 O O . GLN A 1 95 ? 4.934 2.693 -4.010 1.00 89.81 95 GLN A O 1
ATOM 772 N N . PRO A 1 96 ? 4.189 3.257 -6.050 1.00 89.81 96 PRO A N 1
ATOM 773 C CA . PRO A 1 96 ? 2.802 3.381 -5.607 1.00 89.81 96 PRO A CA 1
ATOM 774 C C . PRO A 1 96 ? 2.216 2.066 -5.083 1.00 89.81 96 PRO A C 1
ATOM 776 O O . PRO A 1 96 ? 1.418 2.102 -4.149 1.00 89.81 96 PRO A O 1
ATOM 779 N N . PHE A 1 97 ? 2.628 0.904 -5.598 1.00 88.75 97 PHE A N 1
ATOM 780 C CA . PHE A 1 97 ? 2.209 -0.380 -5.024 1.00 88.75 97 PHE A CA 1
ATOM 781 C C . PHE A 1 97 ? 2.713 -0.569 -3.593 1.00 88.75 97 PHE A C 1
ATOM 783 O O . PHE A 1 97 ? 1.937 -0.944 -2.709 1.00 88.75 97 PHE A O 1
ATOM 790 N N . LEU A 1 98 ? 3.987 -0.260 -3.343 1.00 89.19 98 LEU A N 1
ATOM 791 C CA . LEU A 1 98 ? 4.554 -0.364 -2.006 1.00 89.19 98 LEU A CA 1
ATOM 792 C C . LEU A 1 98 ? 3.912 0.639 -1.043 1.00 89.19 98 LEU A C 1
ATOM 794 O O . LEU A 1 98 ? 3.516 0.264 0.058 1.00 89.19 98 LEU A O 1
ATOM 798 N N . LEU A 1 99 ? 3.731 1.894 -1.462 1.00 87.44 99 LEU A N 1
ATOM 799 C CA . LEU A 1 99 ? 3.024 2.903 -0.664 1.00 87.44 99 LEU A CA 1
ATOM 800 C C . LEU A 1 99 ? 1.568 2.488 -0.388 1.00 87.44 99 LEU A C 1
ATOM 802 O O . LEU A 1 99 ? 1.068 2.674 0.723 1.00 87.44 99 LEU A O 1
ATOM 806 N N . GLY A 1 100 ? 0.920 1.859 -1.372 1.00 88.00 100 GLY A N 1
ATOM 807 C CA . GLY A 1 100 ? -0.413 1.278 -1.264 1.00 88.00 100 GLY A CA 1
ATOM 808 C C . GLY A 1 100 ? -0.524 0.188 -0.197 1.00 88.00 100 GLY A C 1
ATOM 809 O O . GLY A 1 100 ? -1.542 0.136 0.490 1.00 88.00 100 GLY A O 1
ATOM 810 N N . PHE A 1 101 ? 0.512 -0.636 0.008 1.00 86.81 101 PHE A N 1
ATOM 811 C CA . PHE A 1 101 ? 0.533 -1.644 1.078 1.00 86.81 101 PHE A CA 1
ATOM 812 C C . PHE A 1 101 ? 0.440 -1.016 2.473 1.00 86.81 101 PHE A C 1
ATOM 814 O O . PHE A 1 101 ? -0.299 -1.508 3.326 1.00 86.81 101 PHE A O 1
ATOM 821 N N . PHE A 1 102 ? 1.150 0.092 2.705 1.00 85.56 102 PHE A N 1
ATOM 822 C CA . PHE A 1 102 ? 1.074 0.810 3.977 1.00 85.56 102 PHE A CA 1
ATOM 823 C C . PHE A 1 102 ? -0.279 1.491 4.145 1.00 85.56 102 PHE A C 1
ATOM 825 O O . PHE A 1 102 ? -0.940 1.327 5.176 1.00 85.56 102 PHE A O 1
ATOM 832 N N . ARG A 1 103 ? -0.704 2.223 3.112 1.00 85.50 103 ARG A N 1
ATOM 833 C CA . ARG A 1 103 ? -2.002 2.880 3.062 1.00 85.50 103 ARG A CA 1
ATOM 834 C C . ARG A 1 103 ? -2.481 2.963 1.620 1.00 85.50 103 ARG A C 1
ATOM 836 O O . ARG A 1 103 ? -1.895 3.658 0.795 1.00 85.50 103 ARG A O 1
ATOM 843 N N . ARG A 1 104 ? -3.611 2.309 1.349 1.00 86.81 104 ARG A N 1
ATOM 844 C CA . ARG A 1 104 ? -4.213 2.208 0.012 1.00 86.81 104 ARG A CA 1
ATOM 845 C C . ARG A 1 104 ? -4.336 3.550 -0.707 1.00 86.81 104 ARG A C 1
ATOM 847 O O . ARG A 1 104 ? -4.063 3.631 -1.901 1.00 86.81 104 ARG A O 1
ATOM 854 N N . ASP A 1 105 ? -4.724 4.587 0.032 1.00 86.94 105 ASP A N 1
ATOM 855 C CA . ASP A 1 105 ? -4.929 5.939 -0.495 1.00 86.94 105 ASP A CA 1
ATOM 856 C C . ASP A 1 105 ? -3.660 6.500 -1.156 1.00 86.94 105 ASP A C 1
ATOM 858 O O . ASP A 1 105 ? -3.746 7.160 -2.188 1.00 86.94 105 ASP A O 1
ATOM 862 N N . TYR A 1 106 ? -2.476 6.202 -0.605 1.00 87.31 106 TYR A N 1
ATOM 863 C CA . TYR A 1 106 ? -1.200 6.658 -1.165 1.00 87.31 106 TYR A CA 1
ATOM 864 C C . TYR A 1 106 ? -0.851 5.941 -2.463 1.00 87.31 106 TYR A C 1
ATOM 866 O O . TYR A 1 106 ? -0.343 6.568 -3.389 1.00 87.31 106 TYR A O 1
ATOM 874 N N . GLY A 1 107 ? -1.181 4.653 -2.569 1.00 88.50 107 GLY A N 1
ATOM 875 C CA . GLY A 1 107 ? -1.013 3.928 -3.823 1.00 88.50 107 GLY A CA 1
ATOM 876 C C . GLY A 1 107 ? -1.938 4.449 -4.922 1.00 88.50 107 GLY A C 1
ATOM 877 O O . GLY A 1 107 ? -1.499 4.650 -6.050 1.00 88.50 107 GLY A O 1
ATOM 878 N N . ALA A 1 108 ? -3.193 4.761 -4.584 1.00 88.06 108 ALA A N 1
ATOM 879 C CA . ALA A 1 108 ? -4.125 5.386 -5.522 1.00 88.06 108 ALA A CA 1
ATOM 880 C C . ALA A 1 108 ? -3.657 6.785 -5.962 1.00 88.06 108 ALA A C 1
ATOM 882 O O . ALA A 1 108 ? -3.716 7.099 -7.150 1.00 88.06 108 ALA A O 1
ATOM 883 N N . ALA A 1 109 ? -3.149 7.598 -5.031 1.00 90.19 109 ALA A N 1
ATOM 884 C CA . ALA A 1 109 ? -2.592 8.913 -5.338 1.00 90.19 109 ALA A CA 1
ATOM 885 C C . ALA A 1 109 ? -1.375 8.823 -6.276 1.00 90.19 109 ALA A C 1
ATOM 887 O O . ALA A 1 109 ? -1.313 9.556 -7.261 1.00 90.19 109 ALA A O 1
ATOM 888 N N . GLY A 1 110 ? -0.452 7.887 -6.033 1.00 89.44 110 GLY A N 1
ATOM 889 C CA . GLY A 1 110 ? 0.709 7.701 -6.906 1.00 89.44 110 GLY A CA 1
ATOM 890 C C . GLY A 1 110 ? 0.333 7.199 -8.307 1.00 89.44 110 GLY A C 1
ATOM 891 O O . GLY A 1 110 ? 0.875 7.683 -9.297 1.00 89.44 110 GLY A O 1
ATOM 892 N N . LEU A 1 111 ? -0.660 6.308 -8.426 1.00 89.75 111 LEU A N 1
ATOM 893 C CA . LEU A 1 111 ? -1.196 5.913 -9.737 1.00 89.75 111 LEU A CA 1
ATOM 894 C C . LEU A 1 111 ? -1.879 7.082 -10.465 1.00 89.75 111 LEU A C 1
ATOM 896 O O . LEU A 1 111 ? -1.750 7.209 -11.683 1.00 89.75 111 LEU A O 1
ATOM 900 N N . TYR A 1 112 ? -2.582 7.950 -9.733 1.00 89.75 112 TYR A N 1
ATOM 901 C CA . TYR A 1 112 ? -3.208 9.145 -10.298 1.00 89.75 112 TYR A CA 1
ATOM 902 C C . TYR A 1 112 ? -2.168 10.123 -10.859 1.00 89.75 112 TYR A C 1
ATOM 904 O O . TYR A 1 112 ? -2.329 10.608 -11.978 1.00 89.75 112 TYR A O 1
ATOM 912 N N . GLU A 1 113 ? -1.073 10.366 -10.137 1.00 89.19 113 GLU A N 1
ATOM 913 C CA . GLU A 1 113 ? 0.022 11.226 -10.602 1.00 89.19 113 GLU A CA 1
ATOM 914 C C . GLU A 1 113 ? 0.703 10.667 -11.865 1.00 89.19 113 GLU A C 1
ATOM 916 O O . GLU A 1 113 ? 0.994 11.400 -12.816 1.00 89.19 113 GLU A O 1
ATOM 921 N N . MET A 1 114 ? 0.890 9.348 -11.935 1.00 87.38 114 MET A N 1
ATOM 922 C CA . MET A 1 114 ? 1.436 8.698 -13.131 1.00 87.38 114 MET A CA 1
ATOM 923 C C . MET A 1 114 ? 0.496 8.776 -14.334 1.00 87.38 114 MET A C 1
ATOM 925 O O . MET A 1 114 ? 0.945 8.963 -15.467 1.00 87.38 114 MET A O 1
ATOM 929 N N . CYS A 1 115 ? -0.813 8.680 -14.099 1.00 86.88 115 CYS A N 1
ATOM 930 C CA . CYS A 1 115 ? -1.809 8.897 -15.139 1.00 86.88 115 CYS A CA 1
ATOM 931 C C . CYS A 1 115 ? -1.804 10.359 -15.614 1.00 86.88 115 CYS A C 1
ATOM 933 O O . CYS A 1 115 ? -1.844 10.612 -16.816 1.00 86.88 115 CYS A O 1
ATOM 935 N N . ALA A 1 116 ? -1.704 11.322 -14.691 1.00 87.06 116 ALA A N 1
ATOM 936 C CA . ALA A 1 116 ? -1.642 12.748 -15.013 1.00 87.06 116 ALA A CA 1
ATOM 937 C C . ALA A 1 116 ? -0.387 13.113 -15.826 1.00 87.06 116 ALA A C 1
ATOM 939 O O . ALA A 1 116 ? -0.435 13.987 -16.689 1.00 87.06 116 ALA A O 1
ATOM 940 N N . THR A 1 117 ? 0.724 12.407 -15.599 1.00 87.38 117 THR A N 1
ATOM 941 C CA . THR A 1 117 ? 1.980 12.577 -16.347 1.00 87.38 117 THR A CA 1
ATOM 942 C C . THR A 1 117 ? 2.059 11.743 -17.636 1.00 87.38 117 THR A C 1
ATOM 944 O O . THR A 1 117 ? 3.115 11.713 -18.262 1.00 87.38 117 THR A O 1
ATOM 947 N N . ASN A 1 118 ? 0.960 11.101 -18.067 1.00 81.62 118 ASN A N 1
ATOM 948 C CA . ASN A 1 118 ? 0.885 10.216 -19.246 1.00 81.62 118 ASN A CA 1
ATOM 949 C C . ASN A 1 118 ? 1.921 9.072 -19.250 1.00 81.62 118 ASN A C 1
ATOM 951 O O . ASN A 1 118 ? 2.296 8.569 -20.307 1.00 81.62 118 ASN A O 1
ATOM 955 N N . ARG A 1 119 ? 2.380 8.631 -18.071 1.00 80.69 119 ARG A N 1
ATOM 956 C CA . ARG A 1 119 ? 3.325 7.509 -17.945 1.00 80.69 119 ARG A CA 1
ATOM 957 C C . ARG A 1 119 ? 2.654 6.135 -17.928 1.00 80.69 119 ARG A C 1
ATOM 959 O O . ARG A 1 119 ? 3.342 5.131 -18.058 1.00 80.69 119 ARG A O 1
ATOM 966 N N . LEU A 1 120 ? 1.327 6.078 -17.784 1.00 81.88 120 LEU A N 1
ATOM 967 C CA . LEU A 1 120 ? 0.553 4.834 -17.827 1.00 81.88 120 LEU A CA 1
ATOM 968 C C . LEU A 1 120 ? -0.408 4.800 -19.017 1.00 81.88 120 LEU A C 1
ATOM 970 O O . LEU A 1 120 ? -1.192 5.727 -19.224 1.00 81.88 120 LEU A O 1
ATOM 974 N N . SER A 1 121 ? -0.417 3.673 -19.733 1.00 85.25 121 SER A N 1
ATOM 975 C CA . SER A 1 121 ? -1.504 3.337 -20.659 1.00 85.25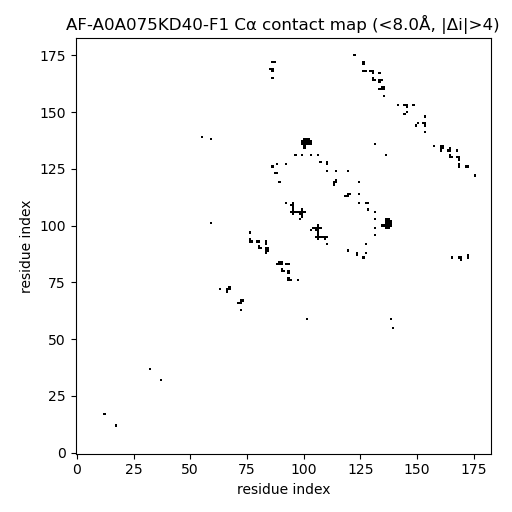 121 SER A CA 1
ATOM 976 C C . SER A 1 121 ? -2.810 3.076 -19.897 1.00 85.25 121 SER A C 1
ATOM 978 O O . SER A 1 121 ? -2.803 2.655 -18.738 1.00 85.25 121 SER A O 1
ATOM 980 N N . LYS A 1 122 ? -3.955 3.254 -20.570 1.00 84.69 122 LYS A N 1
ATOM 981 C CA . LYS A 1 122 ? -5.284 2.914 -20.028 1.00 84.69 122 LYS A CA 1
ATOM 982 C C . LYS A 1 122 ? -5.354 1.452 -19.574 1.00 84.69 122 LYS A C 1
ATOM 984 O O . LYS A 1 122 ? -5.937 1.161 -18.535 1.00 84.69 1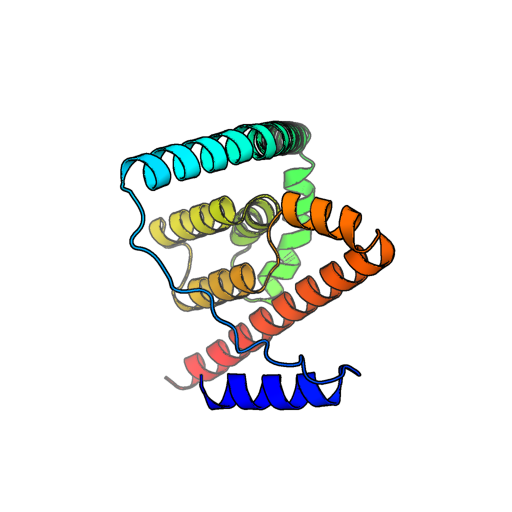22 LYS A O 1
ATOM 989 N N . GLU A 1 123 ? -4.722 0.552 -20.324 1.00 86.31 123 GLU A N 1
ATOM 990 C CA . GLU A 1 123 ? -4.646 -0.879 -20.010 1.00 86.31 123 GLU A CA 1
ATOM 991 C C . GLU A 1 123 ? -3.855 -1.125 -18.718 1.00 86.31 123 GLU A C 1
ATOM 993 O O . GLU A 1 123 ? -4.330 -1.793 -17.800 1.00 86.31 123 GLU A O 1
ATOM 998 N N . GLN A 1 124 ? -2.685 -0.497 -18.597 1.00 86.69 124 GLN A N 1
ATOM 999 C CA . GLN A 1 124 ? -1.832 -0.596 -17.411 1.00 86.69 124 GLN A CA 1
ATOM 1000 C C . GLN A 1 124 ? -2.499 0.011 -16.177 1.00 86.69 124 GLN A C 1
ATOM 1002 O O . GLN A 1 124 ? -2.350 -0.521 -15.081 1.00 86.69 124 GLN A O 1
ATOM 1007 N N . LEU A 1 125 ? -3.279 1.083 -16.341 1.00 88.44 125 LEU A N 1
ATOM 1008 C CA . LEU A 1 125 ? -4.035 1.685 -15.244 1.00 88.44 125 LEU A CA 1
ATOM 1009 C C . LEU A 1 125 ? -5.126 0.737 -14.731 1.00 88.44 125 LEU A C 1
ATOM 1011 O O . LEU A 1 125 ? -5.322 0.620 -13.519 1.00 88.44 125 LEU A O 1
ATOM 1015 N N . LEU A 1 126 ? -5.817 0.033 -15.631 1.00 88.56 126 LEU A N 1
ATOM 1016 C CA . LEU A 1 126 ? -6.805 -0.983 -15.260 1.00 88.56 126 LEU A CA 1
ATOM 1017 C C . LEU A 1 126 ? -6.154 -2.152 -14.516 1.00 88.56 126 LEU A C 1
ATOM 1019 O O . LEU A 1 126 ? -6.663 -2.565 -13.473 1.00 88.56 126 LEU A O 1
ATOM 1023 N N . ILE A 1 127 ? -5.006 -2.641 -14.994 1.00 90.19 127 ILE A N 1
ATOM 1024 C CA . ILE A 1 127 ? -4.257 -3.714 -14.326 1.00 90.19 127 ILE A CA 1
ATOM 1025 C C . ILE A 1 127 ? -3.765 -3.248 -12.949 1.00 90.19 127 ILE A C 1
ATOM 1027 O O . ILE A 1 127 ? -4.007 -3.934 -11.953 1.00 90.19 127 ILE A O 1
ATOM 1031 N N . ALA A 1 128 ? -3.148 -2.064 -12.864 1.00 90.19 128 ALA A N 1
ATOM 1032 C CA . ALA A 1 128 ? -2.633 -1.491 -11.621 1.00 90.19 128 ALA A CA 1
ATOM 1033 C C . ALA A 1 128 ? -3.739 -1.327 -10.575 1.00 90.19 128 ALA A C 1
ATOM 1035 O O . ALA A 1 128 ? -3.629 -1.822 -9.455 1.00 90.19 128 ALA A O 1
ATOM 1036 N N . SER A 1 129 ? -4.828 -0.653 -10.951 1.00 89.75 129 SER A N 1
ATOM 1037 C CA . SER A 1 129 ? -5.935 -0.355 -10.042 1.00 89.75 129 SER A CA 1
ATOM 1038 C C . SER A 1 129 ? -6.638 -1.626 -9.571 1.00 89.75 129 SER A C 1
ATOM 1040 O O . SER A 1 129 ? -6.868 -1.775 -8.373 1.00 89.75 129 SER A O 1
ATOM 1042 N N . THR A 1 130 ? -6.901 -2.581 -10.469 1.00 90.56 130 THR A N 1
ATOM 1043 C CA . THR A 1 130 ? -7.539 -3.860 -10.120 1.00 90.56 130 THR A CA 1
ATOM 1044 C C . THR A 1 130 ? -6.659 -4.669 -9.174 1.00 90.56 130 THR A C 1
ATOM 1046 O O . THR A 1 130 ? -7.126 -5.110 -8.123 1.00 90.56 130 THR A O 1
ATOM 1049 N N . THR A 1 131 ? -5.368 -4.793 -9.477 1.00 90.31 131 THR A N 1
ATOM 1050 C CA . THR A 1 131 ? -4.422 -5.526 -8.625 1.00 90.31 131 THR A CA 1
ATOM 1051 C C . THR A 1 131 ? -4.308 -4.868 -7.249 1.00 90.31 131 THR A C 1
ATOM 1053 O O . THR A 1 131 ? -4.407 -5.554 -6.234 1.00 90.31 131 THR A O 1
ATOM 1056 N N . LEU A 1 132 ? -4.219 -3.534 -7.190 1.00 88.44 132 LEU A N 1
ATOM 1057 C CA . LEU A 1 132 ? -4.185 -2.774 -5.937 1.00 88.44 132 LEU A CA 1
ATOM 1058 C C . LEU A 1 132 ? -5.491 -2.904 -5.135 1.00 88.44 132 LEU A C 1
ATOM 1060 O O . LEU A 1 132 ? -5.471 -2.815 -3.910 1.00 88.44 132 LEU A O 1
ATOM 1064 N N . THR A 1 133 ? -6.631 -3.137 -5.798 1.00 88.25 133 THR A N 1
ATOM 1065 C CA . THR A 1 133 ? -7.914 -3.378 -5.117 1.00 88.25 133 THR A CA 1
ATOM 1066 C C . THR A 1 133 ? -8.067 -4.785 -4.544 1.00 88.25 133 THR A C 1
ATOM 1068 O O . THR A 1 133 ? -8.698 -4.921 -3.496 1.00 88.25 133 THR A O 1
ATOM 1071 N N . LEU A 1 134 ? -7.521 -5.806 -5.218 1.00 87.38 134 LEU A N 1
ATOM 1072 C CA . LEU A 1 134 ? -7.524 -7.196 -4.743 1.00 87.38 134 LEU A CA 1
ATOM 1073 C C . LEU A 1 134 ? -6.527 -7.408 -3.606 1.00 87.38 134 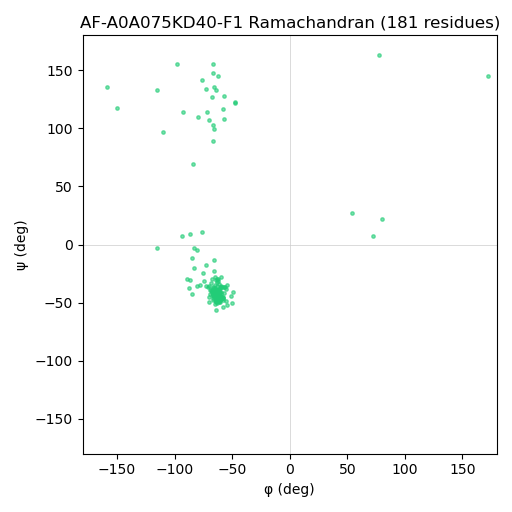LEU A C 1
ATOM 1075 O O . LEU A 1 134 ? -6.730 -8.253 -2.735 1.00 87.38 134 LEU A O 1
ATOM 1079 N N . PHE A 1 135 ? -5.439 -6.653 -3.635 1.00 83.44 135 PHE A N 1
ATOM 1080 C CA . PHE A 1 135 ? -4.434 -6.665 -2.595 1.00 83.44 135 PHE A CA 1
ATOM 1081 C C . PHE A 1 135 ? -5.015 -6.124 -1.285 1.00 83.44 135 PHE A C 1
ATOM 1083 O O . PHE A 1 135 ? -5.701 -5.104 -1.303 1.00 83.44 135 PHE A O 1
ATOM 1090 N N . VAL A 1 136 ? -4.747 -6.777 -0.145 1.00 75.25 136 VAL A N 1
ATOM 1091 C CA . VAL A 1 136 ? -5.152 -6.252 1.172 1.00 75.25 136 VAL A CA 1
ATOM 1092 C C . VAL A 1 136 ? -4.159 -5.179 1.605 1.00 75.25 136 VAL A C 1
ATOM 1094 O O . VAL A 1 136 ? -3.021 -5.504 1.950 1.00 75.25 136 VAL A O 1
ATOM 1097 N N . PRO A 1 137 ? -4.568 -3.903 1.628 1.00 66.44 137 PRO A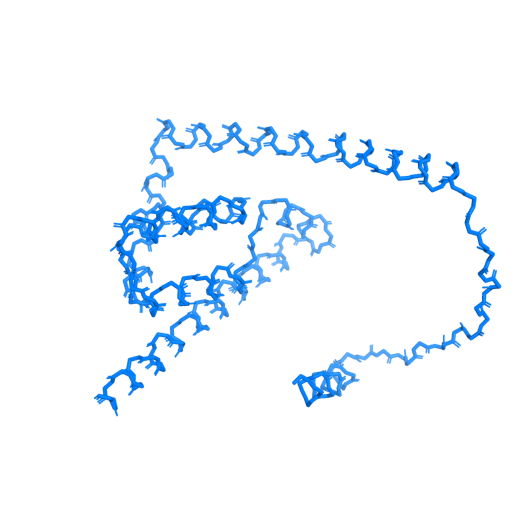 N 1
ATOM 1098 C CA . PRO A 1 137 ? -3.668 -2.804 1.906 1.00 66.44 137 PRO A CA 1
ATOM 1099 C C . PRO A 1 137 ? -4.000 -2.222 3.280 1.00 66.44 137 PRO A C 1
ATOM 1101 O O . PRO A 1 137 ? -4.935 -1.434 3.403 1.00 66.44 137 PRO A O 1
ATOM 1104 N N . CYS A 1 138 ? -3.278 -2.635 4.319 1.00 76.81 138 CYS A N 1
ATOM 1105 C CA . CYS A 1 138 ? -2.815 -1.738 5.386 1.00 76.81 138 CYS A CA 1
ATOM 1106 C C . CYS A 1 138 ? -2.169 -2.514 6.534 1.00 76.81 138 CYS A C 1
ATOM 1108 O O . CYS A 1 138 ? -2.639 -3.571 6.964 1.00 76.81 138 CYS A O 1
ATOM 1110 N N . VAL A 1 139 ? -1.145 -1.895 7.121 1.00 78.81 139 VAL A N 1
ATOM 1111 C CA . VAL A 1 139 ? -0.506 -2.344 8.368 1.00 78.81 139 VAL A CA 1
ATOM 1112 C C . VAL A 1 139 ? -1.531 -2.463 9.501 1.00 78.81 139 VAL A C 1
ATOM 1114 O O . VAL A 1 139 ? -1.472 -3.403 10.289 1.00 78.81 139 VAL A O 1
ATOM 1117 N N . ALA A 1 140 ? -2.517 -1.561 9.547 1.00 79.88 140 ALA A N 1
ATOM 1118 C CA . ALA A 1 140 ? -3.585 -1.598 10.544 1.00 79.88 140 ALA A CA 1
ATOM 1119 C C . ALA A 1 140 ? -4.424 -2.885 10.452 1.00 79.88 140 ALA A C 1
ATOM 1121 O O . ALA A 1 140 ? -4.700 -3.519 11.469 1.00 79.88 140 ALA A O 1
ATOM 1122 N N . GLN A 1 141 ? -4.777 -3.326 9.243 1.00 83.06 141 GLN A N 1
ATOM 1123 C CA . GLN A 1 141 ? -5.533 -4.561 9.048 1.00 83.06 141 GLN A CA 1
ATOM 1124 C C . GLN A 1 141 ? -4.687 -5.786 9.372 1.00 83.06 141 GLN A C 1
ATOM 1126 O O . GLN A 1 141 ? -5.200 -6.722 9.975 1.00 83.06 141 GLN A O 1
ATOM 1131 N N . VAL A 1 142 ? -3.386 -5.764 9.071 1.00 84.44 142 VAL A N 1
ATOM 1132 C CA . VAL A 1 142 ? -2.457 -6.814 9.517 1.00 84.44 142 VAL A CA 1
ATOM 1133 C C . VAL A 1 142 ? -2.382 -6.884 11.041 1.00 84.44 142 VAL A C 1
ATOM 1135 O O . VAL A 1 142 ? -2.489 -7.973 11.600 1.00 84.44 142 VAL A O 1
ATOM 1138 N N . ALA A 1 143 ? -2.271 -5.743 11.724 1.00 83.06 143 ALA A N 1
ATOM 1139 C CA . ALA A 1 143 ? -2.219 -5.685 13.182 1.00 83.06 143 ALA A CA 1
ATOM 1140 C C . ALA A 1 143 ? -3.490 -6.263 13.827 1.00 83.06 143 ALA A C 1
ATOM 1142 O O . ALA A 1 143 ? -3.404 -7.070 14.754 1.00 83.06 143 ALA A O 1
ATOM 1143 N N . VAL A 1 144 ? -4.668 -5.913 13.300 1.00 84.25 144 VAL A N 1
ATOM 1144 C CA . VAL A 1 144 ? -5.946 -6.470 13.770 1.00 84.25 144 VAL A CA 1
ATOM 1145 C C . VAL A 1 144 ? -6.058 -7.962 13.440 1.00 84.25 144 VAL A C 1
ATOM 1147 O O . VAL A 1 144 ? -6.455 -8.738 14.303 1.00 84.25 144 VAL A O 1
ATOM 1150 N N . MET A 1 145 ? -5.650 -8.403 12.243 1.00 85.62 145 MET A N 1
ATOM 1151 C CA . MET A 1 145 ? -5.652 -9.829 11.882 1.00 85.62 145 MET A CA 1
ATOM 1152 C C . MET A 1 145 ? -4.795 -10.657 12.841 1.00 85.62 145 MET A C 1
ATOM 1154 O O . MET A 1 145 ? -5.258 -11.689 13.329 1.00 85.62 145 MET A O 1
ATOM 1158 N N . ILE A 1 146 ? -3.587 -10.181 13.157 1.00 87.69 146 ILE A N 1
ATOM 1159 C CA . ILE A 1 146 ? -2.678 -10.852 14.093 1.00 87.69 146 ILE A CA 1
ATOM 1160 C C . ILE A 1 146 ? -3.309 -10.945 15.483 1.00 87.69 146 ILE A C 1
ATOM 1162 O O . ILE A 1 146 ? -3.222 -12.000 16.113 1.00 87.69 146 ILE A O 1
ATOM 1166 N N . LYS A 1 147 ? -3.970 -9.875 15.939 1.00 84.81 147 LYS A N 1
ATOM 1167 C CA . LYS A 1 147 ? -4.641 -9.833 17.242 1.00 84.81 147 LYS A CA 1
ATOM 1168 C C . LYS A 1 147 ? -5.824 -10.806 17.331 1.00 84.81 147 LYS A C 1
ATOM 1170 O O . LYS A 1 147 ? -5.989 -11.446 18.361 1.00 84.81 147 LYS A O 1
ATOM 1175 N N . GLU A 1 148 ? -6.615 -10.934 16.267 1.00 89.81 148 GLU A N 1
ATOM 1176 C CA . GLU A 1 148 ? -7.856 -11.728 16.258 1.00 89.81 148 GLU A CA 1
ATOM 1177 C C . GLU A 1 148 ? -7.645 -13.209 15.902 1.00 89.81 148 GLU A C 1
ATOM 1179 O O . GLU A 1 148 ? -8.314 -14.085 16.442 1.00 89.81 148 GLU A O 1
ATOM 1184 N N . ARG A 1 149 ? -6.737 -13.518 14.966 1.00 85.25 149 ARG A N 1
ATOM 1185 C CA . ARG A 1 149 ? -6.561 -14.881 14.420 1.00 85.25 149 ARG A CA 1
ATOM 1186 C C . ARG A 1 149 ? -5.211 -15.517 14.741 1.00 85.25 149 ARG A C 1
ATOM 1188 O O . ARG A 1 149 ? -4.979 -16.668 14.381 1.00 85.25 149 ARG A O 1
ATOM 1195 N N . GLY A 1 150 ? -4.317 -14.789 15.404 1.00 90.50 150 GLY A N 1
ATOM 1196 C CA . GLY A 1 150 ? -2.952 -15.231 15.668 1.00 90.50 150 GLY A CA 1
ATOM 1197 C C . GLY A 1 150 ? -2.028 -15.097 14.454 1.00 90.50 150 GLY A C 1
ATOM 1198 O O . GLY A 1 150 ? -2.456 -14.952 13.304 1.00 90.50 150 GLY A O 1
ATOM 1199 N N . VAL A 1 151 ? -0.720 -15.140 14.716 1.00 90.75 151 VAL A N 1
ATOM 1200 C CA . VAL A 1 151 ? 0.331 -14.833 13.727 1.00 90.75 151 VAL A CA 1
ATOM 1201 C C . VAL A 1 151 ? 0.335 -15.826 12.560 1.00 90.75 151 VAL A C 1
ATOM 1203 O O . VAL A 1 151 ? 0.407 -15.412 11.405 1.00 90.75 151 VAL A O 1
ATOM 1206 N N . PHE A 1 152 ? 0.209 -17.127 12.843 1.00 91.12 152 PHE A N 1
ATOM 1207 C CA . PHE A 1 152 ? 0.291 -18.173 11.818 1.00 91.12 152 PHE A CA 1
ATOM 1208 C C . PHE A 1 152 ? -0.842 -18.068 10.788 1.00 91.12 152 PHE A C 1
ATOM 1210 O O . PHE A 1 152 ? -0.592 -18.024 9.584 1.00 91.12 152 PHE A O 1
ATOM 1217 N N . ILE A 1 153 ? -2.088 -17.950 11.261 1.00 91.06 153 ILE A N 1
ATOM 1218 C CA . ILE A 1 153 ? -3.258 -17.819 10.383 1.00 91.06 153 ILE A CA 1
ATOM 1219 C C . ILE A 1 153 ? -3.194 -16.493 9.615 1.00 91.06 153 ILE A C 1
ATOM 1221 O O . ILE A 1 153 ? -3.505 -16.458 8.428 1.00 91.06 153 ILE A O 1
ATOM 1225 N N . SER A 1 154 ? -2.734 -15.415 10.254 1.00 89.19 154 SER A N 1
ATOM 1226 C CA . SER A 1 154 ? -2.590 -14.104 9.607 1.00 89.19 154 SER A CA 1
ATOM 1227 C C . SER A 1 154 ? -1.590 -14.113 8.456 1.00 89.19 154 SER A C 1
ATOM 1229 O O . SER A 1 154 ? -1.890 -13.577 7.391 1.00 89.19 154 SER A O 1
ATOM 1231 N N . MET A 1 155 ? -0.440 -14.769 8.630 1.00 89.81 155 MET A N 1
ATOM 1232 C CA . MET A 1 155 ? 0.541 -14.932 7.555 1.00 89.81 155 MET A CA 1
ATOM 1233 C C . MET A 1 155 ? -0.006 -15.770 6.400 1.00 89.81 155 MET A C 1
ATOM 1235 O O . MET A 1 155 ? 0.181 -15.403 5.242 1.00 89.81 155 MET A O 1
ATOM 1239 N N . LEU A 1 156 ? -0.733 -16.853 6.692 1.00 91.44 156 LEU A N 1
ATOM 1240 C CA . LEU A 1 156 ? -1.353 -17.686 5.659 1.00 91.44 156 LEU A CA 1
ATOM 1241 C C . LEU A 1 156 ? -2.420 -16.915 4.867 1.00 91.44 156 LEU A C 1
ATOM 1243 O O . LEU A 1 156 ? -2.460 -17.002 3.639 1.00 91.44 156 LEU A O 1
ATOM 1247 N N . MET A 1 157 ? -3.244 -16.114 5.547 1.00 89.38 157 MET A N 1
ATOM 1248 C CA . MET A 1 157 ? -4.211 -15.232 4.889 1.00 89.38 157 MET A CA 1
ATOM 1249 C C . MET A 1 157 ? -3.509 -14.212 3.992 1.00 89.38 157 MET A C 1
ATOM 1251 O O . MET A 1 157 ? -3.872 -14.090 2.825 1.00 89.38 157 MET A O 1
ATOM 1255 N N . LEU A 1 158 ? -2.487 -13.519 4.504 1.00 89.38 158 LEU A N 1
ATOM 1256 C CA . LEU A 1 158 ? -1.736 -12.530 3.731 1.00 89.38 158 LEU A CA 1
ATOM 1257 C C . LEU A 1 158 ? -1.113 -13.135 2.479 1.00 89.38 158 LEU A C 1
ATOM 1259 O O . LEU A 1 158 ? -1.295 -12.594 1.394 1.00 89.38 158 LEU A O 1
ATOM 1263 N N . LEU A 1 159 ? -0.443 -14.278 2.608 1.00 90.31 159 LEU A N 1
ATOM 1264 C CA . LEU A 1 159 ? 0.179 -14.949 1.472 1.00 90.31 159 LEU A CA 1
ATOM 1265 C C . LEU A 1 159 ? -0.868 -15.354 0.429 1.00 90.31 159 LEU A C 1
ATOM 1267 O O . LEU A 1 159 ? -0.674 -15.111 -0.759 1.00 90.31 159 LEU A O 1
ATOM 1271 N N . THR A 1 160 ? -2.012 -15.881 0.872 1.00 90.62 160 THR A N 1
ATOM 1272 C CA . THR A 1 160 ? -3.124 -16.250 -0.018 1.00 90.62 160 THR A CA 1
ATOM 1273 C C . THR A 1 160 ? -3.678 -15.035 -0.764 1.00 90.62 160 THR A C 1
ATOM 1275 O O . THR A 1 160 ? -3.936 -15.111 -1.962 1.00 90.62 160 THR A O 1
ATOM 1278 N N . ILE A 1 161 ? -3.832 -13.899 -0.081 1.00 90.06 161 ILE A N 1
ATOM 1279 C CA . ILE A 1 161 ? -4.321 -12.655 -0.682 1.00 90.06 161 ILE A CA 1
ATOM 1280 C C . ILE A 1 161 ? -3.322 -12.109 -1.704 1.00 90.06 161 ILE A C 1
ATOM 1282 O O . ILE A 1 161 ? -3.721 -11.760 -2.811 1.00 90.06 161 ILE A O 1
ATOM 1286 N N . ILE A 1 162 ? -2.035 -12.037 -1.348 1.00 89.38 162 ILE A N 1
ATOM 1287 C CA . ILE A 1 162 ? -0.972 -11.556 -2.243 1.00 89.38 162 ILE A CA 1
ATOM 1288 C C . ILE A 1 162 ? -0.929 -12.430 -3.498 1.00 89.38 162 ILE A C 1
ATOM 1290 O O . ILE A 1 162 ? -0.905 -11.915 -4.614 1.00 89.38 162 ILE A O 1
ATOM 1294 N N . PHE A 1 163 ? -0.987 -13.750 -3.315 1.00 91.12 163 PHE A N 1
ATOM 1295 C CA . PHE A 1 163 ? -1.004 -14.717 -4.404 1.00 91.12 163 PHE A CA 1
ATOM 1296 C C . PHE A 1 163 ? -2.229 -14.546 -5.311 1.00 91.12 163 PHE A C 1
ATOM 1298 O O . PHE A 1 163 ? -2.092 -14.489 -6.531 1.00 91.12 163 PHE A O 1
ATOM 1305 N N . LEU A 1 164 ? -3.422 -14.391 -4.731 1.00 91.19 164 LEU A N 1
ATOM 1306 C CA . LEU A 1 164 ? -4.654 -14.178 -5.489 1.00 91.19 164 LEU A CA 1
ATOM 1307 C C . LEU A 1 164 ? -4.644 -12.843 -6.246 1.00 91.19 164 LEU A C 1
ATOM 1309 O O . LEU A 1 164 ? -5.075 -12.793 -7.396 1.00 91.19 164 LEU A O 1
ATOM 1313 N N . ALA A 1 165 ? -4.138 -11.775 -5.627 1.00 90.19 165 ALA A N 1
ATOM 1314 C CA . ALA A 1 165 ? -4.008 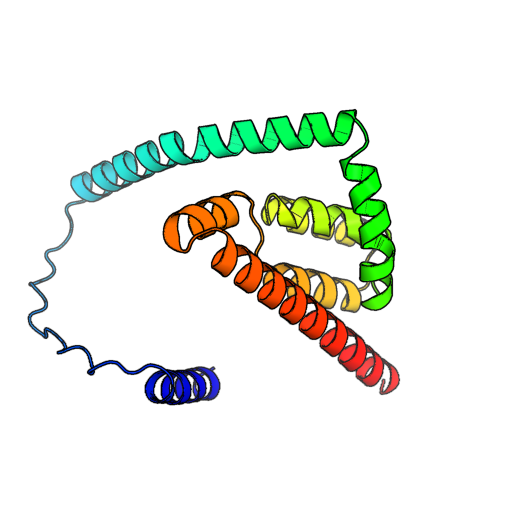-10.467 -6.259 1.00 90.19 165 ALA A CA 1
ATOM 1315 C C . ALA A 1 165 ? -3.037 -10.514 -7.443 1.00 90.19 165 ALA A C 1
ATOM 1317 O O . ALA A 1 165 ? -3.358 -10.009 -8.517 1.00 90.19 165 ALA A O 1
ATOM 1318 N N . PHE A 1 166 ? -1.892 -11.179 -7.271 1.00 89.62 166 PHE A N 1
ATOM 1319 C CA . PHE A 1 166 ? -0.902 -11.360 -8.327 1.00 89.62 166 PHE A CA 1
ATOM 1320 C C . PHE A 1 166 ? -1.457 -12.171 -9.502 1.00 89.62 166 PHE A C 1
ATOM 1322 O O . PHE A 1 166 ? -1.343 -11.743 -10.646 1.00 89.62 166 PHE A O 1
ATOM 1329 N N . ILE A 1 167 ? -2.130 -13.295 -9.229 1.00 91.38 167 ILE A N 1
ATOM 1330 C CA . ILE A 1 167 ? -2.794 -14.095 -10.267 1.00 91.38 167 ILE A CA 1
ATOM 1331 C C . ILE A 1 167 ? -3.875 -13.280 -10.969 1.00 91.38 167 ILE A C 1
ATOM 1333 O O . ILE A 1 167 ? -3.938 -13.292 -12.193 1.00 91.38 167 ILE A O 1
ATOM 1337 N N . GLY A 1 168 ? -4.711 -12.556 -10.223 1.00 89.69 168 GLY A N 1
ATOM 1338 C CA . GLY A 1 168 ? -5.757 -11.714 -10.800 1.00 89.69 168 GLY A CA 1
ATOM 1339 C C . GLY A 1 168 ? -5.188 -10.650 -11.741 1.00 89.69 168 GLY A C 1
ATOM 1340 O O . GLY A 1 168 ? -5.681 -10.499 -12.857 1.00 89.69 168 GLY A O 1
ATOM 1341 N N . GLY A 1 169 ? -4.119 -9.966 -11.324 1.00 89.44 169 GLY A N 1
ATOM 1342 C CA . GLY A 1 169 ? -3.408 -8.986 -12.147 1.00 89.44 169 GLY A CA 1
ATOM 1343 C C . GLY A 1 169 ? -2.748 -9.604 -13.380 1.00 89.44 169 GLY A C 1
ATOM 1344 O O . GLY A 1 169 ? -2.893 -9.079 -14.482 1.00 89.44 169 GLY A O 1
ATOM 1345 N N . PHE A 1 170 ? -2.085 -10.751 -13.223 1.00 89.31 170 PHE A N 1
ATOM 1346 C CA . PHE A 1 170 ? -1.436 -11.475 -14.317 1.00 89.31 170 PHE A CA 1
ATOM 1347 C C . PHE A 1 170 ? -2.444 -11.986 -15.356 1.00 89.31 170 PHE A C 1
ATOM 1349 O O . PHE A 1 170 ? -2.267 -11.771 -16.554 1.00 89.31 170 PHE A O 1
ATOM 1356 N N . VAL A 1 171 ? -3.537 -12.612 -14.908 1.00 90.62 171 VAL A N 1
ATOM 1357 C CA . VAL A 1 171 ? -4.624 -13.084 -15.780 1.00 90.62 171 VAL A CA 1
ATOM 1358 C C . VAL A 1 171 ? -5.242 -11.917 -16.539 1.00 90.62 171 VAL A C 1
ATOM 1360 O O . VAL A 1 171 ? -5.477 -12.031 -17.739 1.00 90.62 171 VAL A O 1
ATOM 1363 N N . LEU A 1 172 ? -5.471 -10.787 -15.866 1.00 88.62 172 LEU A N 1
ATOM 1364 C CA . LEU A 1 172 ? -6.009 -9.590 -16.501 1.00 88.62 172 LEU A CA 1
ATOM 1365 C C . LEU A 1 172 ? -5.044 -9.024 -17.551 1.00 88.62 172 LEU A C 1
ATOM 1367 O O . LEU A 1 172 ? -5.478 -8.709 -18.654 1.00 88.62 172 LEU A O 1
ATOM 1371 N N . SER A 1 173 ? -3.748 -8.951 -17.241 1.00 87.62 173 SER A N 1
ATOM 1372 C CA . SER A 1 173 ? -2.709 -8.514 -18.180 1.00 87.62 173 SER A CA 1
ATOM 1373 C C . SER A 1 173 ? -2.675 -9.384 -19.438 1.00 87.62 173 SER A C 1
ATOM 1375 O O . SER A 1 173 ? -2.717 -8.878 -20.559 1.00 87.62 173 SER A O 1
ATOM 1377 N N . HIS A 1 174 ? -2.716 -10.706 -19.264 1.00 85.62 174 HIS A N 1
ATOM 1378 C CA . HIS A 1 174 ? -2.721 -11.643 -20.380 1.00 85.62 174 HIS A CA 1
ATOM 1379 C C . HIS A 1 174 ? -4.018 -11.558 -21.199 1.00 85.62 174 HIS A C 1
ATOM 1381 O O . HIS A 1 174 ? -3.975 -11.567 -22.427 1.00 85.62 174 HIS A O 1
ATOM 1387 N N . LEU A 1 175 ? -5.171 -11.411 -20.536 1.00 86.75 175 LEU A N 1
ATOM 1388 C CA . LEU A 1 175 ? -6.459 -11.213 -21.199 1.00 86.75 175 LEU A CA 1
ATOM 1389 C C . LEU A 1 175 ? -6.449 -9.935 -22.048 1.00 86.75 175 LEU A C 1
ATOM 1391 O O . LEU A 1 175 ? -6.834 -9.982 -23.212 1.00 86.75 175 LEU A O 1
ATOM 1395 N N . LEU A 1 176 ? -5.982 -8.810 -21.498 1.00 83.75 176 LEU A N 1
ATOM 1396 C CA . LEU A 1 176 ? -5.889 -7.556 -22.245 1.00 83.75 176 LEU A CA 1
ATOM 1397 C C . LEU A 1 176 ? -4.916 -7.658 -23.419 1.00 83.75 176 LEU A C 1
ATOM 1399 O O . LEU A 1 176 ? -5.255 -7.191 -24.499 1.00 83.75 176 LEU A O 1
ATOM 1403 N N . TYR A 1 177 ? -3.775 -8.331 -23.258 1.00 80.31 177 TYR A N 1
ATOM 1404 C CA . TYR A 1 177 ? -2.850 -8.579 -24.365 1.00 80.31 177 TYR A CA 1
ATOM 1405 C C . TYR A 1 177 ? -3.517 -9.344 -25.523 1.00 80.31 177 TYR A C 1
ATOM 1407 O O . TYR A 1 177 ? -3.406 -8.932 -26.678 1.00 80.31 177 TYR A O 1
ATOM 1415 N N . TYR A 1 178 ? -4.278 -10.407 -25.226 1.00 77.00 178 TYR A N 1
ATOM 1416 C CA . TYR A 1 178 ? -5.037 -11.143 -26.248 1.00 77.00 178 TYR A CA 1
ATOM 1417 C C . TYR A 1 178 ? -6.105 -10.284 -26.933 1.00 77.00 178 TYR A C 1
ATOM 1419 O O . TYR A 1 178 ? -6.298 -10.403 -28.141 1.00 77.00 178 TYR A O 1
ATOM 1427 N N . TRP A 1 179 ? -6.793 -9.419 -26.184 1.00 73.62 179 TRP A N 1
ATOM 1428 C CA . TRP A 1 179 ? -7.816 -8.530 -26.740 1.00 73.62 179 TRP A CA 1
ATOM 1429 C C . TRP A 1 179 ? -7.216 -7.386 -27.573 1.00 73.62 179 TRP A C 1
ATOM 1431 O O . TRP A 1 179 ? -7.781 -7.030 -28.604 1.00 73.62 179 TRP A O 1
ATOM 1441 N N . SER A 1 180 ? -6.055 -6.859 -27.181 1.00 63.16 180 SER A N 1
ATOM 1442 C CA . SER A 1 180 ? -5.340 -5.793 -27.899 1.00 63.16 180 SER A CA 1
ATOM 1443 C C . SER A 1 180 ? -4.794 -6.269 -29.258 1.00 63.16 180 SER A C 1
ATOM 1445 O O . SER A 1 180 ? -4.755 -5.502 -30.208 1.00 63.16 180 SER A O 1
ATOM 1447 N N . ILE A 1 181 ? -4.462 -7.562 -29.398 1.00 55.06 181 ILE A N 1
ATOM 1448 C CA . ILE A 1 181 ? -4.059 -8.200 -30.674 1.00 55.06 181 ILE A CA 1
ATOM 1449 C C . ILE A 1 181 ? -5.223 -8.411 -31.659 1.00 55.06 181 ILE A C 1
ATOM 1451 O O . ILE A 1 181 ? -4.994 -8.639 -32.845 1.00 55.06 181 ILE A O 1
ATOM 1455 N N . SER A 1 182 ? -6.471 -8.356 -31.188 1.00 47.59 182 SER A N 1
ATOM 1456 C CA . SER A 1 182 ? -7.665 -8.591 -32.015 1.00 47.59 182 SER A CA 1
ATOM 1457 C C . SER A 1 182 ? -8.302 -7.325 -32.610 1.00 47.59 182 SER A C 1
ATOM 1459 O O . SER A 1 182 ? -9.376 -7.421 -33.208 1.00 47.59 182 SER A O 1
ATOM 1461 N N . LEU A 1 183 ? -7.657 -6.162 -32.459 1.00 42.12 183 LEU A N 1
ATOM 1462 C CA . LEU A 1 183 ? -8.099 -4.850 -32.951 1.00 42.12 183 LEU A CA 1
ATOM 1463 C C . LEU A 1 183 ? -7.050 -4.237 -33.887 1.00 42.12 183 LEU A C 1
ATOM 1465 O O . LEU A 1 183 ? -7.473 -3.548 -34.842 1.00 42.12 183 LEU A O 1
#

Foldseek 3Di:
DVCVCVVVVVVVVVPDPDDDPPPPPPDDDDDDDDPVCVVVVVVVVVVVVCVVVVVVVVVLVVVVVVCVVVCVLVVVLVVCQVLCVLLVHHSQLSNLLSVCQAPVVSSVVSLVVCVVVVVDDPLNSVLSVQLSVLQDHHPVVLVVCCVPPNDVVSVVVNVVSNVVSSVVSNVSSVVVVVVVVVD